Protein AF-A0A949B6N8-F1 (afdb_monomer)

Foldseek 3Di:
DPPPLVLVLVVVVVCVVVVHDDAAEAEDELCCCVFLNVVCCVVQNPVRSVVVVVVVLVVVCVVCCVRRNPRYHYDYPCVLCVVVVVLLCVQLVDDLCLLCVQFDPCLLVVLLVVCCVVVVDDPVCVVSSSSSSSRVLSNLLSVLRSVVVCCVVVVHHPDEAEAADQDCNSLRSSVSNCVSVVHDRHHYDYPHDDDD

Solvent-accessible surface area (backbone atoms only — not comparable to full-atom values): 11248 Å² total; per-residue (Å²): 132,82,61,69,63,61,54,52,50,49,50,57,48,49,41,52,75,72,68,53,88,81,85,47,72,47,74,43,86,71,44,46,45,74,66,58,42,47,65,50,35,78,75,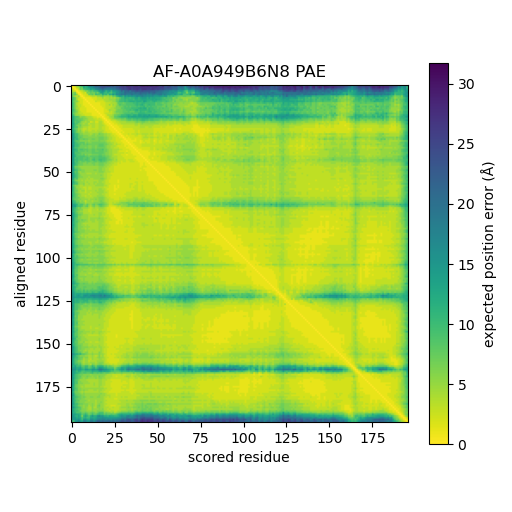62,33,61,71,54,51,53,51,53,48,52,55,48,52,53,53,50,43,54,51,44,35,76,76,68,40,93,64,64,47,71,41,52,39,53,68,71,41,52,92,44,43,69,64,29,51,65,44,46,72,47,64,63,66,72,44,56,73,56,38,66,91,58,45,64,62,49,49,40,51,50,49,32,68,77,71,65,58,57,90,86,43,58,66,60,48,48,54,41,39,52,41,50,43,28,46,38,11,15,48,36,45,47,53,54,49,34,31,75,71,59,76,47,58,89,62,66,48,75,36,76,57,88,57,73,47,67,65,42,29,21,47,13,31,16,55,74,70,74,46,78,84,78,50,70,46,77,53,80,72,83,86,126

Structure (mmCIF, N/CA/C/O backbone):
data_AF-A0A949B6N8-F1
#
_entry.id   AF-A0A949B6N8-F1
#
loop_
_atom_site.group_PDB
_atom_site.id
_atom_site.type_symbol
_atom_site.label_atom_id
_atom_site.label_alt_id
_atom_site.label_comp_id
_atom_site.label_asym_id
_atom_site.label_entity_id
_atom_site.label_seq_id
_atom_site.pdbx_PDB_ins_code
_atom_site.Cartn_x
_atom_site.Cartn_y
_atom_site.Cartn_z
_atom_site.occupancy
_atom_site.B_iso_or_equiv
_atom_site.auth_seq_id
_atom_site.auth_comp_id
_atom_site.auth_asym_id
_atom_site.auth_atom_id
_atom_site.pdbx_PDB_model_num
ATOM 1 N N . MET A 1 1 ? 20.256 -4.173 11.573 1.00 36.88 1 MET A N 1
ATOM 2 C CA . MET A 1 1 ? 19.538 -4.255 10.290 1.00 36.88 1 MET A CA 1
ATOM 3 C C . MET A 1 1 ? 20.282 -5.244 9.413 1.00 36.88 1 MET A C 1
ATOM 5 O O . MET A 1 1 ? 21.499 -5.143 9.343 1.00 36.88 1 MET A O 1
ATOM 9 N N . VAL A 1 2 ? 19.613 -6.286 8.916 1.00 39.47 2 VAL A N 1
ATOM 10 C CA . VAL A 1 2 ? 20.078 -6.974 7.699 1.00 39.47 2 VAL A CA 1
ATOM 11 C C . VAL A 1 2 ? 19.681 -6.026 6.574 1.00 39.47 2 VAL A C 1
ATOM 13 O O . VAL A 1 2 ? 18.596 -5.447 6.648 1.00 39.47 2 VAL A O 1
ATOM 16 N N . ASP A 1 3 ? 20.588 -5.759 5.644 1.00 51.69 3 ASP A N 1
ATOM 17 C CA . ASP A 1 3 ? 20.370 -4.749 4.616 1.00 51.69 3 ASP A CA 1
ATOM 18 C C . ASP A 1 3 ? 19.302 -5.249 3.637 1.00 51.69 3 ASP A C 1
ATOM 20 O O . ASP A 1 3 ? 19.590 -6.043 2.746 1.00 51.69 3 ASP A O 1
ATOM 24 N N . THR A 1 4 ? 18.062 -4.770 3.785 1.00 56.69 4 THR A N 1
ATOM 25 C CA . THR A 1 4 ? 16.987 -4.923 2.775 1.00 56.69 4 THR A CA 1
ATOM 26 C C . THR A 1 4 ? 17.466 -4.554 1.358 1.00 56.69 4 THR A C 1
ATOM 28 O O . THR A 1 4 ? 16.948 -5.044 0.348 1.00 56.69 4 THR A O 1
ATOM 31 N N . GLU A 1 5 ? 18.512 -3.724 1.290 1.00 62.09 5 GLU A N 1
ATOM 32 C CA . GLU A 1 5 ? 19.243 -3.349 0.090 1.00 62.09 5 GLU A CA 1
ATOM 33 C C . GLU A 1 5 ? 19.926 -4.547 -0.600 1.00 62.09 5 GLU A C 1
ATOM 35 O O . GLU A 1 5 ? 19.826 -4.677 -1.820 1.00 62.09 5 GLU A O 1
ATOM 40 N N . ASP A 1 6 ? 20.581 -5.450 0.135 1.00 65.81 6 ASP A N 1
ATOM 41 C CA . ASP A 1 6 ? 21.355 -6.567 -0.434 1.00 65.81 6 ASP A CA 1
ATOM 42 C C . ASP A 1 6 ? 20.463 -7.681 -0.998 1.00 65.81 6 ASP A C 1
ATOM 44 O O . ASP A 1 6 ? 20.778 -8.305 -2.018 1.00 65.81 6 ASP A O 1
ATOM 48 N N . GLU A 1 7 ? 19.303 -7.904 -0.393 1.00 69.25 7 GLU A N 1
ATOM 49 C CA . GLU A 1 7 ? 18.354 -8.941 -0.813 1.00 69.25 7 GLU A CA 1
ATOM 50 C C . GLU A 1 7 ? 17.548 -8.494 -2.037 1.00 69.25 7 GLU A C 1
ATOM 52 O O . GLU A 1 7 ? 17.403 -9.257 -2.996 1.00 69.25 7 GLU A O 1
ATOM 57 N N . THR A 1 8 ? 17.130 -7.224 -2.078 1.00 71.69 8 THR A N 1
ATOM 58 C CA . THR A 1 8 ? 16.525 -6.627 -3.280 1.00 71.69 8 THR A CA 1
ATOM 59 C C . THR A 1 8 ? 17.525 -6.635 -4.439 1.00 71.69 8 THR A C 1
ATOM 61 O O . THR A 1 8 ? 17.169 -7.019 -5.554 1.00 71.69 8 THR A O 1
ATOM 64 N N . LYS A 1 9 ? 18.808 -6.312 -4.190 1.00 74.25 9 LYS A N 1
ATOM 65 C CA . LYS A 1 9 ? 19.877 -6.427 -5.205 1.00 74.25 9 LYS A CA 1
ATOM 66 C C . LYS A 1 9 ? 19.998 -7.859 -5.708 1.00 74.25 9 LYS A C 1
ATOM 68 O O . LYS A 1 9 ? 20.123 -8.070 -6.912 1.00 74.25 9 LYS A O 1
ATOM 73 N N . THR A 1 10 ? 19.938 -8.831 -4.801 1.00 77.06 10 THR A N 1
ATOM 74 C CA . THR A 1 10 ? 20.031 -10.256 -5.131 1.00 77.06 10 THR A CA 1
ATOM 75 C C . THR A 1 10 ? 18.863 -10.702 -6.003 1.00 77.06 10 THR A C 1
ATOM 77 O O . THR A 1 10 ? 19.094 -11.314 -7.044 1.00 77.06 10 THR A O 1
ATOM 80 N N . PHE A 1 11 ? 17.625 -10.344 -5.651 1.00 78.81 11 PHE A N 1
ATOM 81 C CA . PHE A 1 11 ? 16.448 -10.658 -6.464 1.00 78.81 11 PHE A CA 1
ATOM 82 C C . PHE A 1 11 ? 16.531 -10.020 -7.856 1.00 78.81 11 PHE A C 1
ATOM 84 O O . PHE A 1 11 ? 16.377 -10.711 -8.863 1.00 78.81 11 PHE A O 1
ATOM 91 N N . LEU A 1 12 ? 16.835 -8.721 -7.925 1.00 79.25 12 LEU A N 1
ATOM 92 C CA . LEU A 1 12 ? 16.959 -7.992 -9.189 1.00 79.25 12 LEU A CA 1
ATOM 93 C C . LEU A 1 12 ? 18.055 -8.578 -10.082 1.00 79.25 12 LEU A C 1
ATOM 95 O O . LEU A 1 12 ? 17.875 -8.696 -11.295 1.00 79.25 12 LEU A O 1
ATOM 99 N N . LYS A 1 13 ? 19.188 -8.960 -9.487 1.00 80.38 13 LYS A N 1
ATOM 100 C CA . LYS A 1 13 ? 20.288 -9.624 -10.184 1.00 80.38 13 LYS A CA 1
ATOM 101 C C . LYS A 1 13 ? 19.859 -10.995 -10.706 1.00 80.38 13 LYS A C 1
ATOM 103 O O . LYS A 1 13 ? 20.020 -11.244 -11.895 1.00 80.38 13 LYS A O 1
ATOM 108 N N . MET A 1 14 ? 19.258 -11.831 -9.860 1.00 82.19 14 MET A N 1
ATOM 109 C CA . MET A 1 14 ? 18.780 -13.165 -10.234 1.00 82.19 14 MET A CA 1
ATOM 110 C C . MET A 1 14 ? 17.768 -13.098 -11.382 1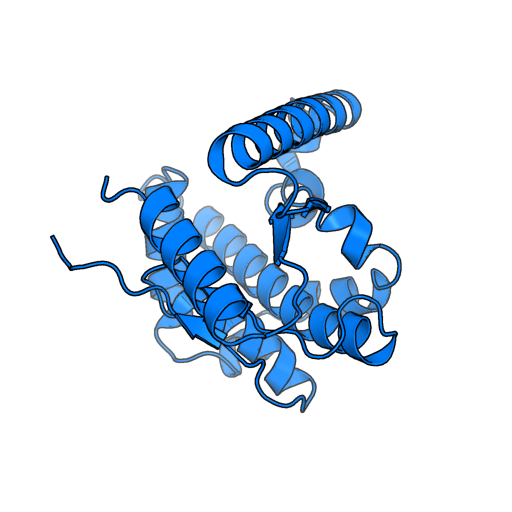.00 82.19 14 MET A C 1
ATOM 112 O O . MET A 1 14 ? 17.906 -13.815 -12.367 1.00 82.19 14 MET A O 1
ATOM 116 N N . ALA A 1 15 ? 16.780 -12.204 -11.301 1.00 81.06 15 ALA A N 1
ATOM 117 C CA . ALA A 1 15 ? 15.779 -12.045 -12.352 1.00 81.06 15 ALA A CA 1
ATOM 118 C C . ALA A 1 15 ? 16.417 -11.654 -13.700 1.00 81.06 15 ALA A C 1
ATOM 120 O O . ALA A 1 15 ? 16.061 -12.219 -14.737 1.00 81.06 15 ALA A O 1
ATOM 121 N N . ARG A 1 16 ? 17.415 -10.755 -13.684 1.00 80.88 16 ARG A N 1
ATOM 122 C CA . ARG A 1 16 ? 18.192 -10.390 -14.883 1.00 80.88 16 ARG A CA 1
ATOM 123 C C . ARG A 1 16 ? 19.019 -11.560 -15.418 1.00 80.88 16 ARG A C 1
ATOM 125 O O . ARG A 1 16 ? 19.033 -11.780 -16.624 1.00 80.88 16 ARG A O 1
ATOM 132 N N . GLU A 1 17 ? 19.683 -12.317 -14.547 1.00 84.25 17 GLU A N 1
ATOM 133 C CA . GLU A 1 17 ? 20.481 -13.497 -14.919 1.00 84.25 17 GLU A CA 1
ATOM 134 C C . GLU A 1 17 ? 19.620 -14.621 -15.513 1.00 84.25 17 GLU A C 1
ATOM 136 O O . GLU A 1 17 ? 20.061 -15.320 -16.423 1.00 84.25 17 GLU A O 1
ATOM 141 N N . CYS A 1 18 ? 18.366 -14.749 -15.073 1.00 85.00 18 CYS A N 1
ATOM 142 C CA . CYS A 1 18 ? 17.379 -15.653 -15.662 1.00 85.00 18 CYS A CA 1
ATOM 143 C C . CYS A 1 18 ? 16.800 -15.157 -17.003 1.00 85.00 18 CYS A C 1
ATOM 145 O O . CYS A 1 18 ? 15.947 -15.833 -17.576 1.00 85.00 18 CYS A O 1
ATOM 147 N N . GLY A 1 19 ? 17.222 -13.991 -17.505 1.00 83.00 19 GLY A N 1
ATOM 148 C CA . GLY A 1 19 ? 16.717 -13.411 -18.752 1.00 83.00 19 GLY A CA 1
ATOM 149 C C . GLY A 1 19 ? 15.277 -12.900 -18.663 1.00 83.00 19 GLY A C 1
ATOM 150 O O . GLY A 1 19 ? 14.631 -12.713 -19.694 1.00 83.00 19 GLY A O 1
ATOM 151 N N . ILE A 1 20 ? 14.756 -12.681 -17.452 1.00 82.75 20 ILE A N 1
ATOM 152 C CA . ILE A 1 20 ? 13.404 -12.160 -17.246 1.00 82.75 20 ILE A CA 1
ATOM 153 C C . ILE A 1 20 ? 13.428 -10.652 -17.505 1.00 82.75 20 ILE A C 1
ATOM 155 O O . ILE A 1 20 ? 14.188 -9.912 -16.880 1.00 82.75 20 ILE A O 1
ATOM 159 N N . SER A 1 21 ? 12.577 -10.187 -18.419 1.00 83.50 21 SER A N 1
ATOM 160 C CA . SER A 1 21 ? 12.319 -8.758 -18.603 1.00 83.50 21 SER A CA 1
ATOM 161 C C . SER A 1 21 ? 11.255 -8.310 -17.602 1.00 83.50 21 SER A C 1
ATOM 163 O O . SER A 1 21 ? 10.171 -8.888 -17.557 1.00 83.50 21 SER A O 1
ATOM 165 N N . PHE A 1 22 ? 11.566 -7.310 -16.780 1.00 87.31 22 PHE A N 1
ATOM 166 C CA . PHE A 1 22 ? 10.650 -6.785 -15.770 1.00 87.31 22 PHE A CA 1
ATOM 167 C C . PHE A 1 22 ? 10.870 -5.284 -15.550 1.00 87.31 22 PHE A C 1
ATOM 169 O O . PHE A 1 22 ? 11.962 -4.764 -15.788 1.00 87.31 22 PHE A O 1
ATOM 176 N N . ARG A 1 23 ? 9.834 -4.604 -15.044 1.00 90.06 23 ARG A N 1
ATOM 177 C CA . ARG A 1 23 ? 9.921 -3.252 -14.475 1.00 90.06 23 ARG A CA 1
ATOM 178 C C . ARG A 1 23 ? 9.714 -3.359 -12.971 1.00 90.06 23 ARG A C 1
ATOM 180 O O . ARG A 1 23 ? 8.712 -3.920 -12.540 1.00 90.06 23 ARG A O 1
ATOM 187 N N . TYR A 1 24 ? 10.651 -2.842 -12.181 1.00 90.50 24 TYR A N 1
ATOM 188 C CA . TYR A 1 24 ? 10.485 -2.783 -10.733 1.00 90.50 24 TYR A CA 1
ATOM 189 C C . TYR A 1 24 ? 9.915 -1.422 -10.343 1.00 90.50 24 TYR A C 1
ATOM 191 O O . TYR A 1 24 ? 10.532 -0.392 -10.616 1.00 90.50 24 TYR A O 1
ATOM 199 N N . LEU A 1 25 ? 8.761 -1.435 -9.681 1.00 92.88 25 LEU A N 1
ATOM 200 C CA . LEU A 1 25 ? 8.094 -0.240 -9.179 1.00 92.88 25 LEU A CA 1
ATOM 201 C C . LEU A 1 25 ? 8.142 -0.224 -7.656 1.00 92.88 25 LEU A C 1
ATOM 203 O O . LEU A 1 25 ? 7.625 -1.140 -7.015 1.00 92.88 25 LEU A O 1
ATOM 207 N N . LYS A 1 26 ? 8.715 0.828 -7.068 1.00 92.94 26 LYS A N 1
ATOM 208 C CA . LYS A 1 26 ? 8.478 1.142 -5.659 1.00 92.94 26 LYS A CA 1
ATOM 209 C C . LYS A 1 26 ? 7.294 2.096 -5.580 1.00 92.94 26 LYS A C 1
ATOM 211 O O . LYS A 1 26 ? 7.416 3.274 -5.896 1.00 92.94 26 LYS A O 1
ATOM 216 N N . ILE A 1 27 ? 6.165 1.578 -5.123 1.00 93.06 27 ILE A N 1
ATOM 217 C CA . ILE A 1 27 ? 4.978 2.383 -4.846 1.00 93.06 27 ILE A CA 1
ATOM 218 C C . ILE A 1 27 ? 5.126 2.975 -3.442 1.00 93.06 27 ILE A C 1
ATOM 220 O O . ILE A 1 27 ? 5.373 2.238 -2.485 1.00 93.06 27 ILE A O 1
ATOM 224 N N . LEU A 1 28 ? 5.010 4.296 -3.318 1.00 92.44 28 LEU A N 1
ATOM 225 C CA . LEU A 1 28 ? 5.014 4.995 -2.035 1.00 92.44 28 LEU A CA 1
ATOM 226 C C . LEU A 1 28 ? 3.593 5.431 -1.669 1.00 92.44 28 LEU A C 1
ATOM 228 O O . LEU A 1 28 ? 2.911 6.069 -2.469 1.00 92.44 28 LEU A O 1
ATOM 232 N N . ALA A 1 29 ? 3.172 5.101 -0.448 1.00 89.06 29 ALA A N 1
ATOM 233 C CA . ALA A 1 29 ? 1.883 5.504 0.105 1.00 89.06 29 ALA A CA 1
ATOM 234 C C . ALA A 1 29 ? 1.925 6.976 0.554 1.00 89.06 29 ALA A C 1
ATOM 236 O O . ALA A 1 29 ? 2.440 7.306 1.625 1.00 89.06 29 ALA A O 1
ATOM 237 N N . ASP A 1 30 ? 1.397 7.865 -0.281 1.00 91.56 30 ASP A N 1
ATOM 238 C CA . ASP A 1 30 ? 1.369 9.319 -0.086 1.00 91.56 30 ASP A CA 1
ATOM 239 C C . ASP A 1 30 ? -0.041 9.877 0.176 1.00 91.56 30 ASP A C 1
ATOM 241 O O . ASP A 1 30 ? -0.247 11.073 0.37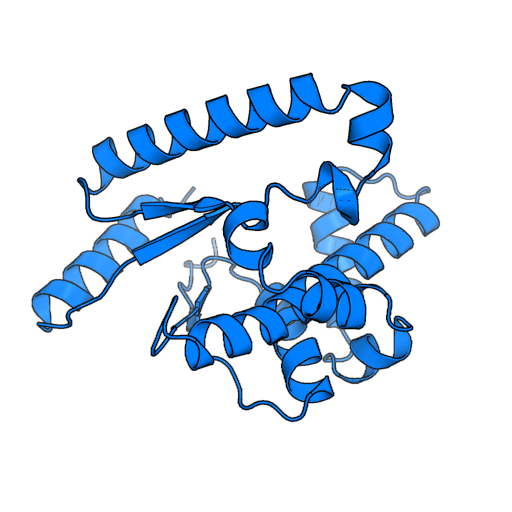3 1.00 91.56 30 ASP A O 1
ATOM 245 N N . ASP A 1 31 ? -1.038 9.006 0.241 1.00 90.31 31 ASP A N 1
ATOM 246 C CA . ASP A 1 31 ? -2.435 9.341 0.496 1.00 90.31 31 ASP A CA 1
ATOM 247 C C . ASP A 1 31 ? -2.849 9.186 1.969 1.00 90.31 31 ASP A C 1
ATOM 249 O O . ASP A 1 31 ? -3.968 9.554 2.343 1.00 90.31 31 ASP A O 1
ATOM 253 N N . ASN A 1 32 ? -1.945 8.711 2.831 1.00 89.38 32 ASN A N 1
ATOM 254 C CA . ASN A 1 32 ? -2.177 8.551 4.268 1.00 89.38 32 ASN A CA 1
ATOM 255 C C . ASN A 1 32 ? -2.757 9.813 4.937 1.00 89.38 32 ASN A C 1
ATOM 257 O O . ASN A 1 32 ? -3.723 9.675 5.698 1.00 89.38 32 ASN A O 1
ATOM 261 N N . PRO A 1 33 ? -2.267 11.041 4.652 1.00 90.75 33 PRO A N 1
ATOM 262 C CA . PRO A 1 33 ? -2.847 12.262 5.209 1.00 90.75 33 PRO A CA 1
ATOM 263 C C . PRO A 1 33 ? -4.281 12.529 4.765 1.00 90.75 33 PRO A C 1
ATOM 265 O O . PRO A 1 33 ? -4.965 13.285 5.432 1.00 90.75 33 PRO A O 1
ATOM 268 N N . HIS A 1 34 ? -4.752 11.936 3.670 1.00 88.88 34 HIS A N 1
ATOM 269 C CA . HIS A 1 34 ? -6.119 12.113 3.180 1.00 88.88 34 HIS A CA 1
ATOM 270 C C . HIS A 1 34 ? -7.069 11.017 3.680 1.00 88.88 34 HIS A C 1
ATOM 272 O O . HIS A 1 34 ? -8.274 11.250 3.762 1.00 88.88 34 HIS A O 1
ATOM 278 N N . ARG A 1 35 ? -6.548 9.830 4.019 1.00 89.94 35 ARG A N 1
ATOM 279 C CA . ARG A 1 35 ? -7.369 8.635 4.291 1.00 89.94 35 ARG A CA 1
ATOM 280 C C . ARG A 1 35 ? -7.193 8.075 5.694 1.00 89.94 35 ARG A C 1
ATOM 282 O O . ARG A 1 35 ? -8.172 7.908 6.430 1.00 89.94 35 ARG A O 1
ATOM 289 N N . LEU A 1 36 ? -5.948 7.807 6.073 1.00 91.38 36 LEU A N 1
ATOM 290 C CA . LEU A 1 36 ? -5.625 7.148 7.335 1.00 91.38 36 LEU A CA 1
ATOM 291 C C . LEU A 1 36 ? -5.627 8.131 8.504 1.00 91.38 36 LEU A C 1
ATOM 293 O O . LEU A 1 36 ? -6.191 7.832 9.553 1.00 91.38 36 LEU A O 1
ATOM 297 N N . TYR A 1 37 ? -5.048 9.321 8.316 1.00 90.38 37 TYR A N 1
ATOM 298 C CA . TYR A 1 37 ? -4.996 10.350 9.357 1.00 90.38 37 TYR A CA 1
ATOM 299 C C . TYR A 1 37 ? -5.248 11.769 8.804 1.00 90.38 37 TYR A C 1
ATOM 301 O O . TYR A 1 37 ? -4.319 12.577 8.729 1.00 90.38 37 TYR A O 1
ATOM 309 N N . PRO A 1 38 ? -6.515 12.109 8.468 1.00 89.56 38 PRO A N 1
ATOM 310 C CA . PRO A 1 38 ? -6.925 13.420 7.936 1.00 89.56 38 PRO A CA 1
ATOM 311 C C . PRO A 1 38 ? -6.476 14.630 8.754 1.00 89.56 38 PRO A C 1
ATOM 313 O O . PRO A 1 38 ? -6.199 15.696 8.207 1.00 89.56 38 PRO A O 1
ATOM 316 N N . ARG A 1 39 ? -6.327 14.455 10.071 1.00 90.38 39 ARG A N 1
ATOM 317 C CA . ARG A 1 39 ? -5.856 15.501 10.985 1.00 90.38 39 ARG A CA 1
ATOM 318 C C . ARG A 1 39 ? -4.467 16.038 10.616 1.00 90.38 39 ARG A C 1
ATOM 320 O O . ARG A 1 39 ? -4.147 17.177 10.941 1.00 90.38 39 ARG A O 1
ATOM 327 N N . THR A 1 40 ? -3.650 15.257 9.906 1.00 91.62 40 THR A N 1
ATOM 328 C CA . THR A 1 40 ? -2.379 15.733 9.343 1.00 91.62 40 THR A CA 1
ATOM 329 C C . THR A 1 40 ? -2.575 16.966 8.462 1.00 91.62 40 THR A C 1
ATOM 331 O O . THR A 1 40 ? -1.807 17.920 8.581 1.00 91.62 40 THR A O 1
ATOM 334 N N . LEU A 1 41 ? -3.617 16.982 7.624 1.00 92.50 41 LEU A N 1
ATOM 335 C CA . LEU A 1 41 ? -3.915 18.105 6.731 1.00 92.50 41 LEU A CA 1
ATOM 336 C C . LEU A 1 41 ? -4.360 19.344 7.508 1.00 92.50 41 LEU A C 1
ATOM 338 O O . LEU A 1 41 ? -3.978 20.451 7.147 1.00 92.50 41 LEU A O 1
ATOM 342 N N . GLU A 1 42 ? -5.109 19.167 8.596 1.00 92.44 42 GLU A N 1
ATOM 343 C CA . GLU A 1 42 ? -5.526 20.275 9.467 1.00 92.44 42 GLU A CA 1
ATOM 344 C C . GLU A 1 42 ? -4.330 20.939 10.164 1.00 92.44 42 GLU A C 1
ATOM 346 O O . GLU A 1 42 ? -4.306 22.156 10.333 1.00 92.44 42 GLU A O 1
ATOM 351 N N . ILE A 1 43 ? -3.338 20.142 10.575 1.00 94.25 43 ILE A N 1
ATOM 352 C CA . ILE A 1 43 ? -2.174 20.619 11.332 1.00 94.25 43 ILE A CA 1
ATOM 353 C C . ILE A 1 43 ? -1.124 21.248 10.411 1.00 94.25 43 ILE A C 1
ATOM 355 O O . ILE A 1 43 ? -0.584 22.304 10.729 1.00 94.25 43 ILE A O 1
ATOM 359 N N . GLN A 1 44 ? -0.786 20.574 9.310 1.00 94.25 44 GLN A N 1
ATOM 360 C CA . GLN A 1 44 ? 0.333 20.960 8.442 1.00 94.25 44 GLN A CA 1
ATOM 361 C C . GLN A 1 44 ? -0.116 21.788 7.232 1.00 94.25 44 GLN A C 1
ATOM 363 O O . GLN A 1 44 ? 0.661 22.586 6.712 1.00 94.25 44 GLN A O 1
ATOM 368 N N . GLY A 1 45 ? -1.364 21.623 6.791 1.00 95.06 45 GLY A N 1
ATOM 369 C CA . GLY A 1 45 ? -1.862 22.168 5.534 1.00 95.06 45 GLY A CA 1
ATOM 370 C C . GLY A 1 45 ? -1.466 21.317 4.325 1.00 95.06 45 GLY A C 1
ATOM 371 O O . GLY A 1 45 ? -0.389 20.723 4.274 1.00 95.06 45 GLY A O 1
ATOM 372 N N . GLU A 1 46 ? -2.340 21.288 3.320 1.00 93.94 46 GLU A N 1
ATOM 373 C CA . GLU A 1 46 ? -2.176 20.478 2.105 1.00 93.94 46 GLU A CA 1
ATOM 374 C C . GLU A 1 46 ? -0.870 20.785 1.365 1.00 93.94 46 GLU A C 1
ATOM 376 O O . GLU A 1 46 ? -0.072 19.885 1.125 1.00 93.94 46 GLU A O 1
ATOM 381 N N . LYS A 1 47 ? -0.583 22.069 1.119 1.00 95.25 47 LYS A N 1
ATOM 382 C CA . LYS A 1 47 ? 0.636 22.493 0.416 1.00 95.25 47 LYS A CA 1
ATOM 383 C C . LYS A 1 47 ? 1.915 21.974 1.084 1.00 95.25 47 LYS A C 1
ATOM 385 O O . LYS A 1 47 ? 2.829 21.527 0.400 1.00 95.25 47 LYS A O 1
ATOM 390 N N . ARG A 1 48 ? 1.984 22.018 2.420 1.00 95.56 48 ARG A N 1
ATOM 391 C CA . ARG A 1 48 ? 3.169 21.556 3.155 1.00 95.56 48 ARG A CA 1
ATOM 392 C C . ARG A 1 48 ? 3.348 20.046 3.030 1.00 95.56 48 ARG A C 1
ATOM 394 O O . ARG A 1 48 ? 4.474 19.573 2.932 1.00 95.56 48 ARG A O 1
ATOM 401 N N . ILE A 1 49 ? 2.248 19.300 3.044 1.00 94.00 49 ILE A N 1
ATOM 402 C CA . ILE A 1 49 ? 2.264 17.849 2.858 1.00 94.00 49 ILE A CA 1
ATOM 403 C C . ILE A 1 49 ? 2.734 17.482 1.451 1.00 94.00 49 ILE A C 1
ATOM 405 O O . ILE A 1 49 ? 3.580 16.602 1.316 1.00 94.00 49 ILE A O 1
ATOM 409 N N . GLU A 1 50 ? 2.268 18.190 0.424 1.00 93.00 50 GLU A N 1
ATOM 410 C CA . GLU A 1 50 ? 2.730 17.979 -0.952 1.00 93.00 50 GLU A CA 1
ATOM 411 C C . GLU A 1 50 ? 4.229 18.270 -1.115 1.00 93.00 50 GLU A C 1
ATOM 413 O O . GLU A 1 50 ? 4.935 17.486 -1.746 1.00 93.00 50 GLU A O 1
ATOM 418 N N . GLU A 1 51 ? 4.735 19.342 -0.496 1.00 95.00 51 GLU A N 1
ATOM 419 C CA . GLU A 1 51 ? 6.172 19.653 -0.467 1.00 95.00 51 GLU A CA 1
ATOM 420 C C . GLU A 1 51 ? 6.986 18.537 0.208 1.00 95.00 51 GLU A C 1
ATOM 422 O O . GLU A 1 51 ? 7.975 18.076 -0.357 1.00 95.00 51 GLU A O 1
ATOM 427 N N . ILE A 1 52 ? 6.553 18.062 1.385 1.00 94.25 52 ILE A N 1
ATOM 428 C CA . ILE A 1 52 ? 7.235 16.986 2.126 1.00 94.25 52 ILE A CA 1
ATOM 429 C C . ILE A 1 52 ? 7.278 15.698 1.305 1.00 94.25 52 ILE A C 1
ATOM 431 O O . ILE A 1 52 ? 8.317 15.037 1.257 1.00 94.25 52 ILE A O 1
ATOM 435 N N . PHE A 1 53 ? 6.167 15.329 0.662 1.00 94.62 53 PHE A N 1
ATOM 436 C CA . PHE A 1 53 ? 6.164 14.152 -0.194 1.00 94.62 53 PHE A CA 1
ATOM 437 C C . PHE A 1 53 ? 7.107 14.345 -1.370 1.00 94.62 53 PHE A C 1
ATOM 439 O O . PHE A 1 53 ? 7.970 13.497 -1.559 1.00 94.62 53 PHE A O 1
ATOM 446 N N . LEU A 1 54 ? 7.029 15.453 -2.109 1.00 94.12 54 LEU A N 1
ATOM 447 C CA . LEU A 1 54 ? 7.922 15.693 -3.244 1.00 94.12 54 LEU A CA 1
ATOM 448 C C . LEU A 1 54 ? 9.406 15.597 -2.848 1.00 94.12 54 LEU A C 1
ATOM 450 O O . LEU A 1 54 ? 10.177 14.922 -3.531 1.00 94.12 54 LEU A O 1
ATOM 454 N N . GLU A 1 55 ? 9.794 16.214 -1.728 1.00 95.69 55 GLU A N 1
ATOM 455 C CA . GLU A 1 55 ? 11.148 16.105 -1.169 1.00 95.69 55 GLU A CA 1
ATOM 456 C C . GLU A 1 55 ? 11.528 14.642 -0.884 1.00 95.69 55 GLU A C 1
ATOM 458 O O . GLU A 1 55 ? 12.618 14.199 -1.254 1.00 95.69 55 GLU A O 1
ATOM 463 N N . PHE A 1 56 ? 10.621 13.869 -0.279 1.00 95.25 56 PHE A N 1
ATOM 464 C CA . PHE A 1 56 ? 10.832 12.452 0.009 1.00 95.25 56 PHE A CA 1
ATOM 465 C C . PHE A 1 56 ? 10.929 11.591 -1.259 1.00 95.25 56 PHE A C 1
ATOM 467 O O . PHE A 1 56 ? 11.820 10.749 -1.339 1.00 95.25 56 PHE A O 1
ATOM 474 N N . PHE A 1 57 ? 10.068 11.808 -2.257 1.00 95.06 57 PHE A N 1
ATOM 475 C CA . PHE A 1 57 ? 10.085 11.090 -3.537 1.00 95.06 57 PHE A CA 1
ATOM 476 C C . PHE A 1 57 ? 11.416 11.285 -4.263 1.00 95.06 57 PHE A C 1
ATOM 478 O O . PHE A 1 57 ? 12.030 10.303 -4.680 1.00 95.06 57 PHE A O 1
ATOM 485 N N . ILE A 1 58 ? 11.886 12.534 -4.365 1.00 95.31 58 ILE A N 1
ATOM 486 C CA . ILE A 1 58 ? 13.170 12.863 -4.998 1.00 95.31 58 ILE A CA 1
ATOM 487 C C . ILE A 1 58 ? 14.311 12.190 -4.237 1.00 95.31 58 ILE A C 1
ATOM 489 O O . ILE A 1 58 ? 15.102 11.459 -4.830 1.00 95.31 58 ILE A O 1
ATOM 493 N N . TRP A 1 59 ? 14.358 12.373 -2.915 1.00 96.38 59 TRP A N 1
ATOM 494 C CA . TRP A 1 59 ? 15.390 11.764 -2.083 1.00 96.38 59 TRP A CA 1
ATOM 495 C C . TRP A 1 59 ? 15.414 10.234 -2.211 1.00 96.38 59 TRP A C 1
ATOM 497 O O . TRP A 1 59 ? 16.487 9.637 -2.320 1.00 96.38 59 TRP A O 1
ATOM 507 N N . TYR A 1 60 ? 14.244 9.588 -2.218 1.00 94.56 60 TYR A N 1
ATOM 508 C CA . TYR A 1 60 ? 14.144 8.135 -2.300 1.00 94.56 60 TYR A CA 1
ATOM 509 C C . TYR A 1 60 ? 14.551 7.616 -3.682 1.00 94.56 60 TYR A C 1
ATOM 511 O O . TYR A 1 60 ? 15.295 6.639 -3.762 1.00 94.56 60 TYR A O 1
ATOM 519 N N . GLN A 1 61 ? 14.136 8.285 -4.765 1.00 95.25 61 GLN A N 1
ATOM 520 C CA . GLN A 1 61 ? 14.574 7.946 -6.121 1.00 95.25 61 GLN A CA 1
ATOM 521 C C . GLN A 1 61 ? 16.095 8.082 -6.258 1.00 95.25 61 GLN A C 1
ATOM 523 O O . GLN A 1 61 ? 16.738 7.138 -6.711 1.00 95.25 61 GLN A O 1
ATOM 528 N N . ASP A 1 62 ? 16.689 9.188 -5.798 1.00 95.12 62 ASP A N 1
ATOM 529 C CA . ASP A 1 62 ? 18.144 9.399 -5.835 1.00 95.12 62 ASP A CA 1
ATOM 530 C C . ASP A 1 62 ? 18.894 8.320 -5.041 1.00 95.12 62 ASP A C 1
ATOM 532 O O . ASP A 1 62 ? 19.933 7.801 -5.469 1.00 95.12 62 ASP A O 1
ATOM 536 N N . LYS A 1 63 ? 18.352 7.938 -3.878 1.00 92.69 63 LYS A N 1
ATOM 537 C CA . LYS A 1 63 ? 18.908 6.872 -3.043 1.00 92.69 63 LYS A CA 1
ATOM 538 C C . LYS A 1 63 ? 18.867 5.523 -3.761 1.00 92.69 63 LYS A C 1
ATOM 540 O O . LYS A 1 63 ? 19.871 4.809 -3.741 1.00 92.69 63 LYS A O 1
ATOM 545 N N . LEU A 1 64 ? 17.755 5.173 -4.409 1.00 90.44 64 LEU A N 1
ATOM 546 C CA . LEU A 1 64 ? 17.647 3.934 -5.183 1.00 90.44 64 LEU A CA 1
ATOM 547 C C . LEU A 1 64 ? 18.554 3.950 -6.417 1.00 90.44 64 LEU A C 1
ATOM 549 O O . LEU A 1 64 ? 19.270 2.976 -6.645 1.00 90.44 64 LEU A O 1
ATOM 553 N N . ASP A 1 65 ? 18.604 5.054 -7.159 1.00 92.12 65 ASP A N 1
ATOM 554 C CA . ASP A 1 65 ? 19.489 5.215 -8.315 1.00 92.12 65 ASP A CA 1
ATOM 555 C C . ASP A 1 65 ? 20.960 5.026 -7.919 1.00 92.12 65 ASP A C 1
ATOM 557 O O . ASP A 1 65 ? 21.710 4.329 -8.607 1.00 92.12 65 ASP A O 1
ATOM 561 N N . SER A 1 66 ? 21.373 5.576 -6.773 1.00 91.06 66 SER A N 1
ATOM 562 C CA . SER A 1 66 ? 22.729 5.393 -6.246 1.00 91.06 66 SER A CA 1
ATOM 563 C C . SER A 1 66 ? 23.035 3.947 -5.849 1.00 91.06 66 SER A C 1
ATOM 565 O O . SER A 1 66 ? 24.200 3.549 -5.887 1.00 91.06 66 SER A O 1
ATOM 567 N N . LEU A 1 67 ? 22.041 3.175 -5.410 1.00 85.50 67 LEU A N 1
ATOM 568 C CA . LEU A 1 67 ? 22.240 1.818 -4.890 1.00 85.50 67 LEU A CA 1
ATOM 569 C C . LEU A 1 67 ? 22.099 0.735 -5.963 1.00 85.50 67 LEU A C 1
ATOM 571 O O . LEU A 1 67 ? 22.797 -0.279 -5.908 1.00 85.50 67 LEU A O 1
ATOM 575 N N . PHE A 1 68 ? 21.191 0.933 -6.915 1.00 82.31 68 PHE A N 1
ATOM 576 C CA . PHE A 1 68 ? 20.753 -0.079 -7.879 1.00 82.31 68 PHE A CA 1
ATOM 577 C C . PHE A 1 68 ? 20.962 0.350 -9.341 1.00 82.31 68 PHE A C 1
ATOM 579 O O . PHE A 1 68 ? 20.730 -0.447 -10.259 1.00 82.31 68 PHE A O 1
ATOM 586 N N . GLY A 1 69 ? 21.398 1.592 -9.576 1.00 85.44 69 GLY A N 1
ATOM 587 C CA . GLY A 1 69 ? 21.302 2.245 -10.879 1.00 85.44 69 GLY A CA 1
ATOM 588 C C . GLY A 1 69 ? 19.850 2.593 -11.228 1.00 85.44 69 GLY A C 1
ATOM 589 O O . GLY A 1 69 ? 18.934 2.358 -10.446 1.00 85.44 69 GLY A O 1
ATOM 590 N N . LYS A 1 70 ? 19.626 3.087 -12.450 1.00 83.69 70 LYS A N 1
ATOM 591 C CA . LYS A 1 70 ? 18.307 3.517 -12.968 1.00 83.69 70 LYS A CA 1
ATOM 592 C C . LYS A 1 70 ? 17.348 2.359 -13.302 1.00 83.69 70 LYS A C 1
ATOM 594 O O . LYS A 1 70 ? 16.763 2.318 -14.380 1.00 83.69 70 LYS A O 1
ATOM 599 N N . GLY A 1 71 ? 17.265 1.353 -12.434 1.00 83.94 71 GLY A N 1
ATOM 600 C CA . GLY A 1 71 ? 16.492 0.124 -12.648 1.00 83.94 71 GLY A CA 1
ATOM 601 C C . GLY A 1 71 ? 15.201 0.022 -11.838 1.00 83.94 71 GLY A C 1
ATOM 602 O O . GLY A 1 71 ? 14.452 -0.931 -12.049 1.00 83.94 71 GLY A O 1
ATOM 603 N N . ILE A 1 72 ? 14.967 0.953 -10.911 1.00 90.06 72 ILE A N 1
ATOM 604 C CA . ILE A 1 72 ? 13.779 1.005 -10.058 1.00 90.06 72 ILE A CA 1
ATOM 605 C C . ILE A 1 72 ? 13.121 2.368 -10.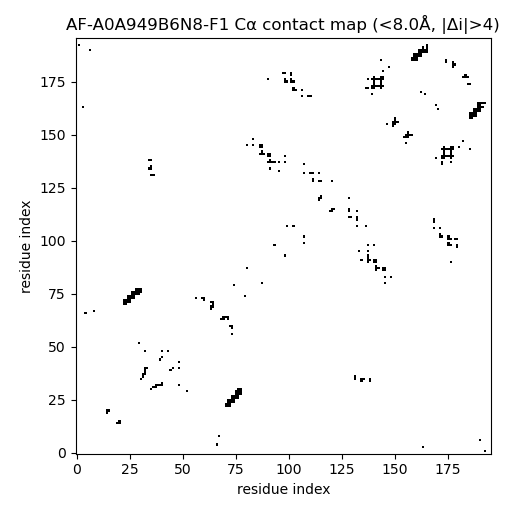239 1.00 90.06 72 ILE A C 1
ATOM 607 O O . ILE A 1 72 ? 13.780 3.397 -10.118 1.00 90.06 72 ILE A O 1
ATOM 611 N N . GLU A 1 73 ? 11.822 2.363 -10.502 1.00 93.25 73 GLU A N 1
ATOM 612 C CA . GLU A 1 73 ? 11.012 3.570 -10.627 1.00 93.25 73 GLU A CA 1
ATOM 613 C C . GLU A 1 73 ? 10.183 3.757 -9.353 1.00 93.25 73 GLU A C 1
ATOM 615 O O . GLU A 1 73 ? 9.489 2.834 -8.913 1.00 93.25 73 GLU A O 1
ATOM 620 N N . VAL A 1 74 ? 10.279 4.934 -8.740 1.00 94.75 74 VAL A N 1
ATOM 621 C CA . VAL A 1 74 ? 9.470 5.320 -7.584 1.00 94.75 74 VAL A CA 1
ATOM 622 C C . VAL A 1 74 ? 8.207 6.018 -8.078 1.00 94.75 74 VAL A C 1
ATOM 624 O O . VAL A 1 74 ? 8.289 6.995 -8.816 1.00 94.75 74 VAL A O 1
ATOM 627 N N . VAL A 1 75 ? 7.039 5.534 -7.657 1.00 95.06 75 VAL A N 1
ATOM 628 C CA . VAL A 1 75 ? 5.736 6.063 -8.086 1.00 95.06 75 VAL A CA 1
ATOM 629 C C . VAL A 1 75 ? 4.831 6.355 -6.896 1.00 95.06 75 VAL A C 1
ATOM 631 O O . VAL A 1 75 ? 4.863 5.652 -5.882 1.00 95.06 75 VAL A O 1
ATOM 634 N N . SER A 1 76 ? 4.022 7.406 -7.016 1.00 94.38 76 SER A N 1
ATOM 635 C CA . SER A 1 76 ? 3.025 7.778 -6.012 1.00 94.38 76 SER A CA 1
ATOM 636 C C . SER A 1 76 ? 1.811 6.862 -6.095 1.00 94.38 76 SER A C 1
ATOM 638 O O . SER A 1 76 ? 1.283 6.606 -7.181 1.00 94.38 76 SER A O 1
ATOM 640 N N . TRP A 1 77 ? 1.336 6.381 -4.944 1.00 95.00 77 TRP A N 1
ATOM 641 C CA . TRP A 1 77 ? 0.076 5.652 -4.896 1.00 95.00 77 TRP A CA 1
ATOM 642 C C . TRP A 1 77 ? -1.106 6.553 -5.263 1.00 95.00 77 TRP A C 1
ATOM 644 O O . TRP A 1 77 ? -1.990 6.131 -6.013 1.00 95.00 77 TRP A O 1
ATOM 654 N N . ARG A 1 78 ? -1.124 7.809 -4.797 1.00 92.81 78 ARG A N 1
ATOM 655 C CA . ARG A 1 78 ? -2.150 8.800 -5.153 1.00 92.81 78 ARG A CA 1
ATOM 656 C C . ARG A 1 78 ? -2.226 9.003 -6.663 1.00 92.81 78 ARG A C 1
ATOM 658 O O . ARG A 1 78 ? -3.326 9.027 -7.205 1.00 92.81 78 ARG A O 1
ATOM 665 N N . GLU A 1 79 ? -1.085 9.123 -7.336 1.00 92.88 79 GLU A N 1
ATOM 666 C CA . GLU A 1 79 ? -1.010 9.261 -8.794 1.00 92.88 79 GLU A CA 1
ATOM 667 C C . GLU A 1 79 ? -1.513 8.000 -9.504 1.00 92.88 79 GLU A C 1
ATOM 669 O O . GLU A 1 79 ? -2.394 8.079 -10.361 1.00 92.88 79 GLU A O 1
ATOM 674 N N . LEU A 1 80 ? -1.013 6.831 -9.098 1.00 95.00 80 LEU A N 1
ATOM 675 C CA . LEU A 1 80 ? -1.347 5.550 -9.716 1.00 95.00 80 LEU A CA 1
ATOM 676 C C . LEU A 1 80 ? -2.837 5.197 -9.571 1.00 95.00 80 LEU A C 1
ATOM 678 O O . LEU A 1 80 ? -3.453 4.658 -10.490 1.00 95.00 80 LEU A O 1
ATOM 682 N N . SER A 1 81 ? -3.422 5.508 -8.414 1.00 95.56 81 SER A N 1
ATOM 683 C CA . SER A 1 81 ? -4.816 5.199 -8.086 1.00 95.56 81 SER A CA 1
ATOM 684 C C . SER A 1 81 ? -5.814 6.272 -8.527 1.00 95.56 81 SER A C 1
ATOM 686 O O . SER A 1 81 ? -7.014 5.993 -8.544 1.00 95.56 81 SER A O 1
ATOM 688 N N . ALA A 1 82 ? -5.368 7.475 -8.916 1.00 95.25 82 ALA A N 1
ATOM 689 C CA . ALA A 1 82 ? -6.253 8.589 -9.269 1.00 95.25 82 ALA A CA 1
ATOM 690 C C . ALA A 1 82 ? -7.298 8.245 -10.352 1.00 95.25 82 ALA A C 1
ATOM 692 O O . ALA A 1 82 ? -8.471 8.574 -10.140 1.00 95.25 82 ALA A O 1
ATOM 693 N N . PRO A 1 83 ? -6.958 7.540 -11.454 1.00 97.56 83 PRO A N 1
ATOM 694 C CA . PRO A 1 83 ? -7.949 7.129 -12.454 1.00 97.56 83 PRO A CA 1
ATOM 695 C C . PRO A 1 83 ? -9.007 6.158 -11.908 1.00 97.56 83 PRO A C 1
ATOM 697 O O . PRO A 1 83 ? -10.108 6.069 -12.445 1.00 97.56 83 PRO A O 1
ATOM 700 N N . TYR A 1 84 ? -8.696 5.458 -10.815 1.00 97.69 84 TYR A N 1
ATOM 701 C CA . TYR A 1 84 ? -9.529 4.428 -10.193 1.00 97.69 84 TYR A CA 1
ATOM 702 C C . TYR A 1 84 ? -10.118 4.884 -8.857 1.00 97.69 84 TYR A C 1
ATOM 704 O O . TYR A 1 84 ? -10.526 4.055 -8.041 1.00 97.69 84 TYR A O 1
ATOM 712 N N . ARG A 1 85 ? -10.182 6.198 -8.613 1.00 96.38 85 ARG A N 1
ATOM 713 C CA . ARG A 1 85 ? -10.635 6.760 -7.335 1.00 96.38 85 ARG A CA 1
ATOM 714 C C . ARG A 1 85 ? -11.997 6.222 -6.908 1.00 96.38 85 ARG A C 1
ATOM 716 O O . ARG A 1 85 ? -12.154 5.837 -5.760 1.00 96.38 85 ARG A O 1
ATOM 723 N N . GLU A 1 86 ? -12.974 6.163 -7.809 1.00 97.75 86 GLU A N 1
ATOM 724 C CA . GLU A 1 86 ? -14.314 5.659 -7.472 1.00 97.75 86 GLU A CA 1
ATOM 725 C C . GLU A 1 86 ? -14.291 4.185 -7.050 1.00 97.75 86 GLU A C 1
ATOM 727 O O . GLU A 1 86 ? -14.974 3.794 -6.103 1.00 97.75 86 GLU A O 1
ATOM 732 N N . LEU A 1 87 ? -13.467 3.373 -7.716 1.00 97.44 87 LEU A N 1
ATOM 733 C CA . LEU A 1 87 ? -13.276 1.968 -7.371 1.00 97.44 87 LEU A CA 1
ATOM 734 C C . LEU A 1 87 ? -12.636 1.828 -5.989 1.00 97.44 87 LEU A C 1
ATOM 736 O O . LEU A 1 87 ? -13.115 1.042 -5.171 1.00 97.44 87 LEU A O 1
ATOM 740 N N . TYR A 1 88 ? -11.591 2.614 -5.733 1.00 97.62 88 TYR A N 1
ATOM 741 C CA . TYR A 1 88 ? -10.898 2.652 -4.454 1.00 97.62 88 TYR A CA 1
ATOM 742 C C . TYR A 1 88 ? -11.848 3.057 -3.321 1.00 97.62 88 TYR A C 1
ATOM 744 O O . TYR A 1 88 ? -12.041 2.308 -2.365 1.00 97.62 88 TYR A O 1
ATOM 752 N N . GLU A 1 89 ? -12.503 4.213 -3.455 1.00 96.62 89 GLU A N 1
ATOM 753 C CA . GLU A 1 89 ? -13.424 4.758 -2.454 1.00 96.62 89 GLU A CA 1
ATOM 754 C C . GLU A 1 89 ? -14.633 3.839 -2.233 1.00 96.62 89 GLU A C 1
ATOM 756 O O . GLU A 1 89 ? -15.125 3.718 -1.111 1.00 96.62 89 GLU A O 1
ATOM 761 N N . GLY A 1 90 ? -15.091 3.131 -3.269 1.00 97.12 90 GLY A N 1
ATOM 762 C CA . GLY A 1 90 ? -16.162 2.143 -3.159 1.00 97.12 90 GLY A CA 1
ATOM 763 C C . GLY A 1 90 ? -15.803 0.919 -2.310 1.00 97.12 90 GLY A C 1
ATOM 764 O O . GLY A 1 90 ? -16.709 0.258 -1.803 1.00 97.12 90 GLY A O 1
ATOM 765 N N . ILE A 1 91 ? -14.515 0.604 -2.141 1.00 97.62 91 ILE A N 1
ATOM 766 C CA . ILE A 1 91 ? -14.033 -0.425 -1.206 1.00 97.62 91 ILE A CA 1
ATOM 767 C C . ILE A 1 91 ? -13.702 0.204 0.147 1.00 97.62 91 ILE A C 1
ATOM 769 O O . ILE A 1 91 ? -14.170 -0.287 1.173 1.00 97.62 91 ILE A O 1
ATOM 773 N N . PHE A 1 92 ? -12.964 1.316 0.152 1.00 97.12 92 PHE A N 1
ATOM 774 C CA . PH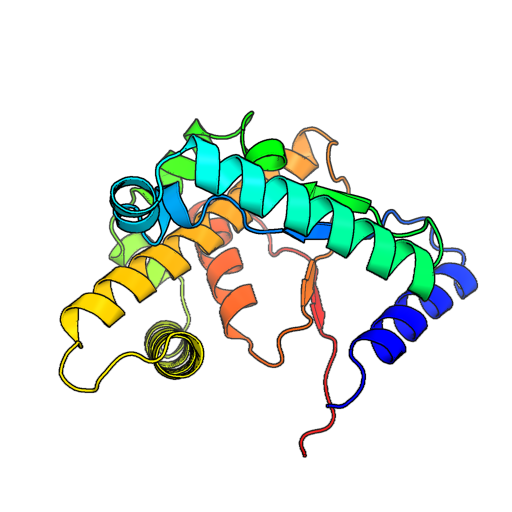E A 1 92 ? -12.529 2.001 1.368 1.00 97.12 92 PHE A CA 1
ATOM 775 C C . PHE A 1 92 ? -13.696 2.450 2.258 1.00 97.12 92 PHE A C 1
ATOM 777 O O . PHE A 1 92 ? -13.582 2.425 3.477 1.00 97.12 92 PHE A O 1
ATOM 784 N N . ASN A 1 93 ? -14.843 2.815 1.681 1.00 96.75 93 ASN A N 1
ATOM 785 C CA . ASN A 1 93 ? -16.010 3.265 2.446 1.00 96.75 93 ASN A CA 1
ATOM 786 C C . ASN A 1 93 ? -16.986 2.134 2.823 1.00 96.75 93 ASN A C 1
ATOM 788 O O . ASN A 1 93 ? -18.070 2.405 3.345 1.00 96.75 93 ASN A O 1
ATOM 792 N N . ARG A 1 94 ? -16.647 0.859 2.580 1.00 96.12 94 ARG A N 1
ATOM 793 C CA . ARG A 1 94 ? -17.513 -0.260 2.983 1.00 96.12 94 ARG A CA 1
ATOM 794 C C . ARG A 1 94 ? -17.580 -0.449 4.500 1.00 96.12 94 ARG A C 1
ATOM 796 O O . ARG A 1 94 ? -16.633 -0.104 5.217 1.00 96.12 94 ARG A O 1
ATOM 803 N N . PRO A 1 95 ? -18.666 -1.057 5.017 1.00 97.56 95 PRO A N 1
ATOM 804 C CA . PRO A 1 95 ? -18.692 -1.556 6.388 1.00 97.56 95 PRO A CA 1
ATOM 805 C C . PRO A 1 95 ? -17.456 -2.416 6.668 1.00 97.56 95 PRO A C 1
ATOM 807 O O . PRO A 1 95 ? -17.074 -3.238 5.838 1.00 97.56 95 PRO A O 1
ATOM 810 N N . PHE A 1 96 ? -16.803 -2.210 7.814 1.00 97.75 96 PHE A N 1
ATOM 811 C CA . PHE A 1 96 ? -15.566 -2.929 8.131 1.00 97.75 96 PHE A CA 1
ATOM 812 C C . PHE A 1 96 ? -15.810 -4.439 8.171 1.00 97.75 96 PHE A C 1
ATOM 814 O O . PHE A 1 96 ? -14.978 -5.197 7.689 1.00 97.75 96 PHE A O 1
ATOM 821 N N . ASP A 1 97 ? -16.982 -4.856 8.652 1.00 97.56 97 ASP A N 1
ATOM 822 C CA . ASP A 1 97 ? -17.394 -6.258 8.748 1.00 97.56 97 ASP A CA 1
ATOM 823 C C . ASP A 1 97 ? -17.437 -6.979 7.387 1.00 97.56 97 ASP A C 1
ATOM 825 O O . ASP A 1 97 ? -17.108 -8.166 7.305 1.00 97.56 97 ASP A O 1
ATOM 829 N N . ASP A 1 98 ? -17.746 -6.269 6.295 1.00 97.31 98 ASP A N 1
ATOM 830 C CA . ASP A 1 98 ? -17.683 -6.834 4.938 1.00 97.31 98 ASP A CA 1
ATOM 831 C C . ASP A 1 98 ? -16.250 -7.250 4.576 1.00 97.31 98 ASP A C 1
ATOM 833 O O . ASP A 1 98 ? -16.037 -8.249 3.892 1.00 97.31 98 ASP A O 1
ATOM 837 N N . ILE A 1 99 ? -15.258 -6.475 5.021 1.00 97.44 99 ILE A N 1
ATOM 838 C CA . ILE A 1 99 ? -13.842 -6.688 4.704 1.00 97.44 99 ILE A CA 1
ATOM 839 C C . ILE A 1 99 ? -13.214 -7.642 5.720 1.00 97.44 99 ILE A C 1
ATOM 841 O O . ILE A 1 99 ? -12.515 -8.582 5.340 1.00 97.44 99 ILE A O 1
ATOM 845 N N . SER A 1 100 ? -13.484 -7.444 7.009 1.00 97.06 100 SER A N 1
ATOM 846 C CA . SER A 1 100 ? -12.903 -8.239 8.088 1.00 97.06 100 SER A CA 1
ATOM 847 C C . SER A 1 100 ? -13.376 -9.693 8.058 1.00 97.06 100 SER A C 1
ATOM 849 O O . SER A 1 100 ? -12.593 -10.589 8.366 1.00 97.06 100 SER A O 1
ATOM 851 N N . SER A 1 101 ? -14.593 -9.962 7.574 1.00 97.00 101 SER A N 1
ATOM 852 C CA . SER A 1 101 ? -15.082 -11.329 7.341 1.00 97.00 101 SER A CA 1
ATOM 853 C C . SER A 1 101 ? -14.292 -12.101 6.274 1.00 97.00 101 SER A C 1
ATOM 855 O O . SER A 1 101 ? -14.304 -13.333 6.274 1.00 97.00 101 SER A O 1
ATOM 857 N N . MET A 1 102 ? -13.562 -11.402 5.397 1.00 97.25 102 MET A N 1
ATOM 858 C CA . MET A 1 102 ? -12.690 -12.005 4.382 1.00 97.25 102 MET A CA 1
ATOM 859 C C . MET A 1 102 ? -11.264 -12.256 4.893 1.00 97.25 102 MET A C 1
ATOM 861 O O . MET A 1 102 ? -10.477 -12.929 4.211 1.00 97.25 102 MET A O 1
ATOM 865 N N . LEU A 1 103 ? -10.920 -11.735 6.076 1.00 96.50 103 LEU A N 1
ATOM 866 C CA . LEU A 1 103 ? -9.610 -11.883 6.701 1.00 96.50 103 LEU A CA 1
ATOM 867 C C . LEU A 1 103 ? -9.514 -13.163 7.548 1.00 96.50 103 LEU A C 1
ATOM 869 O O . LEU A 1 103 ? -10.498 -13.625 8.127 1.00 96.50 103 LEU A O 1
ATOM 873 N N . PRO A 1 104 ? -8.308 -13.742 7.688 1.00 95.25 104 PRO A N 1
ATOM 874 C CA . PRO A 1 104 ? -8.023 -14.651 8.792 1.00 95.25 104 PRO A CA 1
ATOM 875 C C . PRO A 1 104 ? -8.284 -13.973 10.148 1.00 95.25 104 PRO A C 1
ATOM 877 O O . PRO A 1 104 ? -8.017 -12.783 10.314 1.00 95.25 104 PRO A O 1
ATOM 880 N N . LYS A 1 105 ? -8.771 -14.753 11.123 1.00 92.19 105 LYS A N 1
ATOM 881 C CA . LYS A 1 105 ? -9.316 -14.255 12.402 1.00 92.19 105 LYS A CA 1
ATOM 882 C C . LYS A 1 105 ? -8.374 -13.361 13.210 1.00 92.19 105 LYS A C 1
ATOM 884 O O . LYS A 1 105 ? -8.847 -12.526 13.964 1.00 92.19 105 LYS A O 1
ATOM 889 N N . ASP A 1 106 ? -7.071 -13.553 13.070 1.00 94.62 106 ASP A N 1
ATOM 890 C CA . ASP A 1 106 ? -6.044 -12.889 13.869 1.00 94.62 106 ASP A CA 1
ATOM 891 C C . ASP A 1 106 ? -5.364 -11.711 13.161 1.00 94.62 106 ASP A C 1
ATOM 893 O O . ASP A 1 106 ? -4.540 -11.031 13.763 1.00 94.62 106 ASP A O 1
ATOM 897 N N . ILE A 1 107 ? -5.708 -11.431 11.899 1.00 95.50 107 ILE A N 1
ATOM 898 C CA . ILE A 1 107 ? -5.077 -10.336 11.148 1.00 95.50 107 ILE A CA 1
ATOM 899 C C . ILE A 1 107 ? -5.404 -8.970 11.745 1.00 95.50 107 ILE A C 1
ATOM 901 O O . ILE A 1 107 ? -4.537 -8.106 11.766 1.00 95.50 107 ILE A O 1
ATOM 905 N N . VAL A 1 108 ? -6.625 -8.771 12.243 1.00 95.94 108 VAL A N 1
ATOM 906 C CA . VAL A 1 108 ? -7.018 -7.484 12.836 1.00 95.94 108 VAL A CA 1
ATOM 907 C C . VAL A 1 108 ? -6.225 -7.210 14.115 1.00 95.94 108 VAL A C 1
ATOM 909 O O . VAL A 1 108 ? -5.708 -6.112 14.292 1.00 95.94 108 VAL A O 1
ATOM 912 N N . GLU A 1 109 ? -6.093 -8.215 14.982 1.00 94.12 109 GLU A N 1
ATOM 913 C CA . GLU A 1 109 ? -5.337 -8.099 16.234 1.00 94.12 109 GLU A CA 1
ATOM 914 C C . GLU A 1 109 ? -3.840 -7.892 15.971 1.00 94.12 109 GLU A C 1
ATOM 916 O O . GLU A 1 109 ? -3.201 -7.070 16.629 1.00 94.12 109 GLU A O 1
ATOM 921 N N . GLU A 1 110 ? -3.283 -8.601 14.987 1.00 94.25 110 GLU A N 1
ATOM 922 C CA . GLU A 1 110 ? -1.874 -8.467 14.622 1.00 94.25 110 GLU A CA 1
ATOM 923 C C . GLU A 1 110 ? -1.573 -7.110 13.972 1.00 94.25 110 GLU A C 1
ATOM 925 O O . GLU A 1 110 ? -0.583 -6.479 14.334 1.00 94.25 110 GLU A O 1
ATOM 930 N N . GLU A 1 111 ? -2.439 -6.615 13.081 1.00 94.25 111 GLU A N 1
ATOM 931 C CA . GLU A 1 111 ? -2.313 -5.265 12.516 1.00 94.25 111 GLU A CA 1
ATOM 932 C C . GLU A 1 111 ? -2.371 -4.211 13.623 1.00 94.25 111 GLU A C 1
ATOM 934 O O . GLU A 1 111 ? -1.502 -3.348 13.709 1.00 94.25 111 GLU A O 1
ATOM 939 N N . GLN A 1 112 ? -3.337 -4.319 14.538 1.00 94.00 112 GLN A N 1
ATOM 940 C CA . GLN A 1 112 ? -3.437 -3.406 15.672 1.00 94.00 112 GLN A CA 1
ATOM 941 C C . GLN A 1 112 ? -2.154 -3.417 16.518 1.00 94.00 112 GLN A C 1
ATOM 943 O O . GLN A 1 112 ? -1.692 -2.363 16.954 1.00 94.00 112 GLN A O 1
ATOM 948 N N . ARG A 1 113 ? -1.545 -4.588 16.739 1.00 91.44 113 ARG A N 1
ATOM 949 C CA . ARG A 1 113 ? -0.270 -4.714 17.460 1.00 91.44 113 ARG A CA 1
ATOM 950 C C . ARG A 1 113 ? 0.875 -4.025 16.713 1.00 91.44 113 ARG A C 1
ATOM 952 O O . ARG A 1 113 ? 1.631 -3.284 17.340 1.00 91.44 113 ARG A O 1
ATOM 959 N N . ILE A 1 114 ? 0.989 -4.254 15.404 1.00 90.38 114 ILE A N 1
ATOM 960 C CA . ILE A 1 114 ? 2.001 -3.633 14.537 1.00 90.38 114 ILE A CA 1
ATOM 961 C C . ILE A 1 114 ? 1.841 -2.111 14.570 1.00 90.38 114 ILE A C 1
ATOM 963 O O . ILE A 1 114 ? 2.786 -1.400 14.902 1.00 90.38 114 ILE A O 1
ATOM 967 N N . LEU A 1 115 ? 0.637 -1.594 14.331 1.00 91.25 115 LEU A N 1
ATOM 968 C CA . LEU A 1 115 ? 0.375 -0.155 14.341 1.00 91.25 115 LEU A CA 1
ATOM 969 C C . LEU A 1 115 ? 0.624 0.470 15.718 1.00 91.25 115 LEU A C 1
ATOM 971 O O . LEU A 1 115 ? 1.131 1.589 15.793 1.00 91.25 115 LEU A O 1
ATOM 975 N N . ALA A 1 116 ? 0.332 -0.242 16.813 1.00 91.06 116 ALA A N 1
ATOM 976 C CA . ALA A 1 116 ? 0.635 0.241 18.160 1.00 91.06 116 ALA A CA 1
ATOM 977 C C . ALA A 1 116 ? 2.133 0.507 18.337 1.00 91.06 116 ALA A C 1
ATOM 979 O O . ALA A 1 116 ? 2.524 1.554 18.857 1.00 91.06 116 ALA A O 1
ATOM 980 N N . GLU A 1 117 ? 2.952 -0.446 17.893 1.00 89.06 117 GLU A N 1
ATOM 981 C CA . GLU A 1 117 ? 4.409 -0.406 17.982 1.00 89.06 117 GLU A CA 1
ATOM 982 C C . GLU A 1 117 ? 4.999 0.652 17.042 1.00 89.06 117 GLU A C 1
ATOM 984 O O . GLU A 1 117 ? 5.791 1.489 17.474 1.00 89.06 117 GLU A O 1
ATOM 989 N N . HIS A 1 118 ? 4.563 0.669 15.781 1.00 87.31 118 HIS A N 1
ATOM 990 C CA . HIS A 1 118 ? 5.096 1.553 14.745 1.00 87.31 118 HIS A CA 1
ATOM 991 C C . HIS A 1 118 ? 4.686 3.019 14.920 1.00 87.31 118 HIS A C 1
ATOM 993 O O . HIS A 1 118 ? 5.483 3.917 14.648 1.00 87.31 118 HIS A O 1
ATOM 999 N N . CYS A 1 119 ? 3.457 3.281 15.367 1.00 87.25 119 CYS A N 1
ATOM 1000 C CA . CYS A 1 119 ? 2.935 4.641 15.513 1.00 87.25 119 CYS A CA 1
ATOM 1001 C C . CYS A 1 119 ? 2.999 5.164 16.957 1.00 87.25 119 CYS A C 1
ATOM 1003 O O . CYS A 1 119 ? 2.639 6.315 17.202 1.00 87.25 119 CYS A O 1
ATOM 1005 N N . GLY A 1 120 ? 3.448 4.346 17.915 1.00 88.06 120 GLY A N 1
ATOM 1006 C CA . GLY A 1 120 ? 3.613 4.752 19.312 1.00 88.06 120 GLY A CA 1
ATOM 1007 C C . GLY A 1 120 ? 2.295 5.018 20.046 1.00 88.06 120 GLY A C 1
ATOM 1008 O O . GLY A 1 120 ? 2.228 5.929 20.873 1.00 88.06 120 GLY A O 1
ATOM 1009 N N . PHE A 1 121 ? 1.239 4.251 19.752 1.00 86.81 121 PHE A N 1
ATOM 1010 C CA . PHE A 1 121 ? -0.045 4.399 20.447 1.00 86.81 121 PHE A CA 1
ATOM 1011 C C . PHE A 1 121 ? 0.077 4.028 21.931 1.00 86.81 121 PHE A C 1
ATOM 1013 O O . PHE A 1 121 ? 0.668 3.011 22.303 1.00 86.81 121 PHE A O 1
ATOM 1020 N N . GLN A 1 122 ? -0.536 4.839 22.794 1.00 85.75 122 GLN A N 1
ATOM 1021 C CA . GLN A 1 122 ? -0.599 4.570 24.229 1.00 85.75 122 GLN A CA 1
ATOM 1022 C C . GLN A 1 122 ? -1.689 3.539 24.558 1.00 85.75 122 GLN A C 1
ATOM 1024 O O . GLN A 1 122 ? -2.666 3.376 23.825 1.00 85.75 122 GLN A O 1
ATOM 1029 N N . LYS A 1 123 ? -1.536 2.826 25.684 1.00 78.00 123 LYS A N 1
ATOM 1030 C CA . LYS A 1 123 ? -2.453 1.739 26.083 1.00 78.00 123 LYS A CA 1
ATOM 1031 C C . LYS A 1 123 ? -3.902 2.193 26.262 1.00 78.00 123 LYS A C 1
ATOM 1033 O O . LYS A 1 123 ? -4.801 1.380 26.090 1.00 78.00 123 LYS A O 1
ATOM 1038 N N . ASP A 1 124 ? -4.133 3.446 26.616 1.00 88.31 124 ASP A N 1
ATOM 1039 C CA . ASP A 1 124 ? -5.447 4.058 26.807 1.00 88.31 124 ASP A CA 1
ATOM 1040 C C . ASP A 1 124 ? -6.098 4.538 25.495 1.00 88.31 124 ASP A C 1
ATOM 1042 O O . ASP A 1 124 ? -7.288 4.843 25.484 1.00 88.31 124 ASP A O 1
ATOM 1046 N N . TRP A 1 125 ? -5.382 4.529 24.364 1.00 88.69 125 TRP A N 1
ATOM 1047 C CA . TRP A 1 125 ? -5.884 4.987 23.056 1.00 88.69 125 TRP A CA 1
ATOM 1048 C C . TRP A 1 125 ? -6.556 3.869 22.242 1.00 88.69 125 TRP A C 1
ATOM 1050 O O . TRP A 1 125 ? -6.457 3.821 21.015 1.00 88.69 125 TRP A O 1
ATOM 1060 N N . GLN A 1 126 ? -7.242 2.943 22.920 1.00 87.06 126 GLN A N 1
ATOM 1061 C CA . GLN A 1 126 ? -7.795 1.730 22.299 1.00 87.06 126 GLN A CA 1
ATOM 1062 C C . GLN A 1 126 ? -8.820 2.016 21.192 1.00 87.06 126 GLN A C 1
ATOM 1064 O O . GLN A 1 126 ? -8.900 1.275 20.216 1.00 87.06 126 GLN A O 1
ATOM 1069 N N . LEU A 1 127 ? -9.602 3.091 21.312 1.00 90.12 127 LEU A N 1
ATOM 1070 C CA . LEU A 1 127 ? -10.584 3.448 20.284 1.00 90.12 127 LEU A CA 1
ATOM 1071 C C . LEU A 1 127 ? -9.914 4.044 19.043 1.00 90.12 127 LEU A C 1
ATOM 1073 O O . LEU A 1 127 ? -10.297 3.719 17.923 1.00 90.12 127 LEU A O 1
ATOM 1077 N N . GLN A 1 128 ? -8.895 4.878 19.239 1.00 91.19 128 GLN A N 1
ATOM 1078 C CA . GLN A 1 128 ? -8.154 5.530 18.164 1.00 91.19 128 GLN A CA 1
ATOM 1079 C C . GLN A 1 128 ? -7.348 4.513 17.365 1.00 91.19 128 GLN A C 1
ATOM 1081 O O . GLN A 1 128 ? -7.366 4.551 16.139 1.00 91.19 128 GLN A O 1
ATOM 1086 N N . ILE A 1 129 ? -6.677 3.583 18.048 1.00 93.31 129 ILE A N 1
ATOM 1087 C CA . ILE A 1 129 ? -5.926 2.538 17.358 1.00 93.31 129 ILE A CA 1
ATOM 1088 C C . ILE A 1 129 ? -6.859 1.595 16.599 1.00 93.31 129 ILE A C 1
ATOM 1090 O O . ILE A 1 129 ? -6.523 1.189 15.491 1.00 93.31 129 ILE A O 1
ATOM 1094 N N . LYS A 1 130 ? -8.048 1.295 17.139 1.00 93.88 130 LYS A N 1
ATOM 1095 C CA . LYS A 1 130 ? -9.051 0.499 16.431 1.00 93.88 130 LYS A CA 1
ATOM 1096 C C . LYS A 1 130 ? -9.514 1.201 15.151 1.00 93.88 130 LYS A C 1
ATOM 1098 O O . LYS A 1 130 ? -9.438 0.594 14.091 1.00 93.88 130 LYS A O 1
ATOM 1103 N N . ASP A 1 131 ? -9.928 2.468 15.229 1.00 94.44 131 ASP A N 1
ATOM 1104 C CA . ASP A 1 131 ? -10.338 3.245 14.044 1.00 94.44 131 ASP A CA 1
ATOM 1105 C C . ASP A 1 131 ? -9.214 3.316 12.998 1.00 94.44 131 ASP A C 1
ATOM 1107 O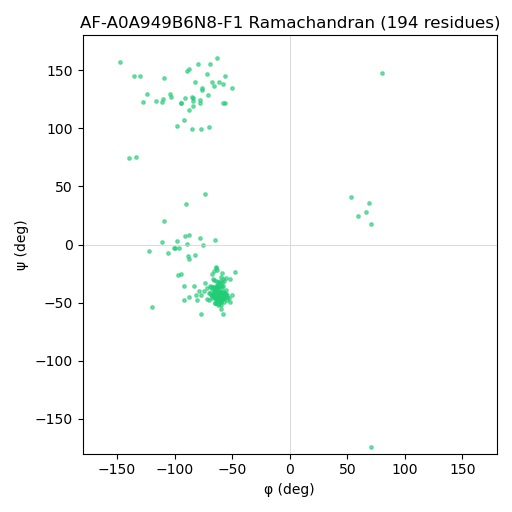 O . ASP A 1 131 ? -9.440 3.065 11.814 1.00 94.44 131 ASP A O 1
ATOM 1111 N N . PHE A 1 132 ? -7.981 3.576 13.439 1.00 94.88 132 PHE A N 1
ATOM 1112 C CA . PHE A 1 132 ? -6.818 3.626 12.557 1.00 94.88 132 PHE A CA 1
ATOM 1113 C C . PHE A 1 132 ? -6.536 2.270 11.892 1.00 94.88 132 PHE A C 1
ATOM 1115 O O . PHE A 1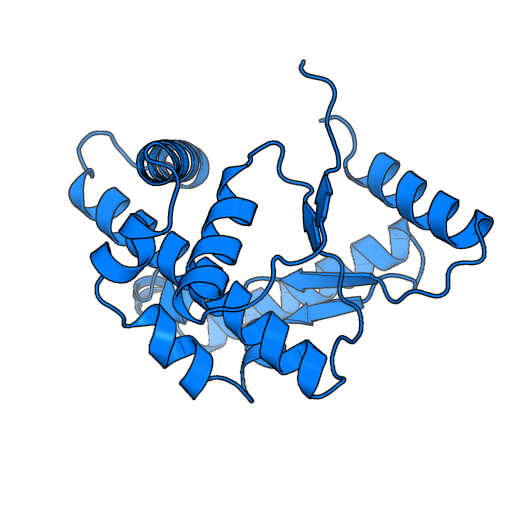 132 ? -6.345 2.210 10.680 1.00 94.88 132 PHE A O 1
ATOM 1122 N N . THR A 1 133 ? -6.605 1.178 12.658 1.00 95.81 133 THR A N 1
ATOM 1123 C CA . THR A 1 133 ? -6.454 -0.200 12.160 1.00 95.81 133 THR A CA 1
ATOM 1124 C C . THR A 1 133 ? -7.504 -0.523 11.104 1.00 95.81 133 THR A C 1
ATOM 1126 O O . THR A 1 133 ? -7.180 -1.045 10.038 1.00 95.81 133 THR A O 1
ATOM 1129 N N . GLU A 1 134 ? -8.769 -0.179 11.358 1.00 96.94 134 GLU A N 1
ATOM 1130 C CA . GLU A 1 134 ? -9.835 -0.383 10.382 1.00 96.94 134 GLU A CA 1
ATOM 1131 C C . GLU A 1 134 ? -9.550 0.385 9.086 1.00 96.94 134 GLU A C 1
ATOM 1133 O O . GLU A 1 134 ? -9.667 -0.189 8.005 1.00 96.94 134 GLU A O 1
ATOM 1138 N N . ARG A 1 135 ? -9.138 1.658 9.166 1.00 96.62 135 ARG A N 1
ATOM 1139 C CA . ARG A 1 135 ? -8.782 2.462 7.984 1.00 96.62 135 ARG A CA 1
ATOM 1140 C C . ARG A 1 135 ? -7.635 1.844 7.194 1.00 96.62 135 ARG A C 1
ATOM 1142 O O . ARG A 1 135 ? -7.753 1.747 5.977 1.00 96.62 135 ARG A O 1
ATOM 1149 N N . VAL A 1 136 ? -6.570 1.402 7.864 1.00 96.00 136 VAL A N 1
ATOM 1150 C CA . VAL A 1 136 ? -5.410 0.759 7.222 1.00 96.00 136 VAL A CA 1
ATOM 1151 C C . VAL A 1 136 ? -5.837 -0.502 6.473 1.00 96.00 136 VAL A C 1
ATOM 1153 O O . VAL A 1 136 ? -5.579 -0.634 5.278 1.00 96.00 136 VAL A O 1
ATOM 1156 N N . ILE A 1 137 ? -6.591 -1.386 7.128 1.00 97.25 137 ILE A N 1
ATOM 1157 C CA . ILE A 1 137 ? -7.098 -2.617 6.509 1.00 97.25 137 ILE A CA 1
ATOM 1158 C C . ILE A 1 137 ? -7.970 -2.306 5.287 1.00 97.25 137 ILE A C 1
ATOM 1160 O O . ILE A 1 137 ? -7.830 -2.948 4.243 1.00 97.25 137 ILE A O 1
ATOM 1164 N N . ARG A 1 138 ? -8.877 -1.327 5.398 1.00 97.75 138 ARG A N 1
ATOM 1165 C CA . ARG A 1 138 ? -9.727 -0.904 4.278 1.00 97.75 138 ARG A CA 1
ATOM 1166 C C . ARG A 1 138 ? -8.912 -0.307 3.129 1.00 97.75 138 ARG A C 1
ATOM 1168 O O . ARG A 1 138 ? -9.256 -0.550 1.975 1.00 97.75 138 ARG A O 1
ATOM 1175 N N . SER A 1 139 ? -7.848 0.433 3.444 1.00 97.12 139 SER A N 1
ATOM 1176 C CA . SER A 1 139 ? -6.898 1.004 2.484 1.00 97.12 139 SER A CA 1
ATOM 1177 C C . SER A 1 139 ? -6.277 -0.101 1.639 1.00 97.12 139 SER A C 1
ATOM 1179 O O . SER A 1 139 ? -6.539 -0.176 0.443 1.00 97.12 139 SER A O 1
ATOM 1181 N N . TYR A 1 140 ? -5.596 -1.057 2.270 1.00 96.25 140 TYR A N 1
ATOM 1182 C CA . TYR A 1 140 ? -4.952 -2.165 1.564 1.00 96.25 140 TYR A CA 1
ATOM 1183 C C . TYR A 1 140 ? -5.938 -3.077 0.824 1.00 96.25 140 TYR A C 1
ATOM 1185 O O . TYR A 1 140 ? -5.647 -3.547 -0.277 1.00 96.25 140 TYR A O 1
ATOM 1193 N N . ALA A 1 141 ? -7.141 -3.292 1.365 1.00 97.62 141 ALA A N 1
ATOM 1194 C CA . ALA A 1 141 ? -8.197 -3.993 0.637 1.00 97.62 141 ALA A CA 1
ATOM 1195 C C . ALA A 1 141 ? -8.593 -3.251 -0.654 1.00 97.62 141 ALA A C 1
ATOM 1197 O O . ALA A 1 141 ? -8.785 -3.883 -1.695 1.00 97.62 141 ALA A O 1
ATOM 1198 N N . ALA A 1 142 ? -8.691 -1.920 -0.614 1.00 97.62 142 ALA A N 1
ATOM 1199 C CA . ALA A 1 142 ? -8.958 -1.105 -1.794 1.00 97.62 142 ALA A CA 1
ATOM 1200 C C . ALA A 1 142 ? -7.797 -1.161 -2.802 1.00 97.62 142 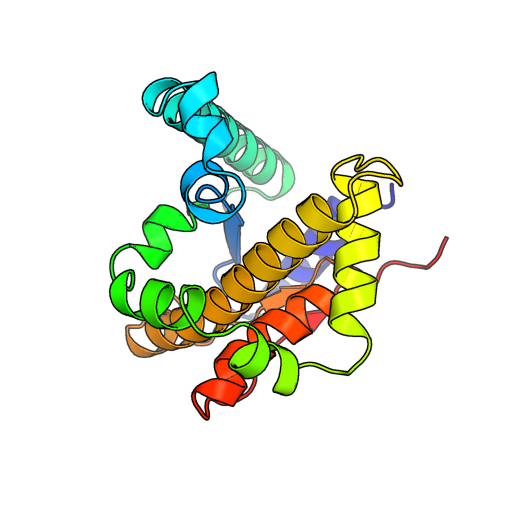ALA A C 1
ATOM 1202 O O . ALA A 1 142 ? -8.051 -1.328 -3.997 1.00 97.62 142 ALA A O 1
ATOM 1203 N N . GLU A 1 143 ? -6.542 -1.132 -2.338 1.00 96.31 143 GLU A N 1
ATOM 1204 C CA . GLU A 1 143 ? -5.361 -1.318 -3.195 1.00 96.31 143 GLU A CA 1
ATOM 1205 C C . GLU A 1 143 ? -5.425 -2.638 -3.967 1.00 96.31 143 GLU A C 1
ATOM 1207 O O . GLU A 1 143 ? -5.245 -2.653 -5.182 1.00 96.31 143 GLU A O 1
ATOM 1212 N N . GLY A 1 144 ? -5.780 -3.741 -3.299 1.00 96.06 144 GLY A N 1
ATOM 1213 C CA . GLY A 1 144 ? -5.893 -5.058 -3.932 1.00 96.06 144 GLY A CA 1
ATOM 1214 C C . GLY A 1 144 ? -6.861 -5.114 -5.114 1.00 96.06 144 GLY A C 1
ATOM 1215 O O . GLY A 1 144 ? -6.636 -5.878 -6.059 1.00 96.06 144 GLY A O 1
ATOM 1216 N N . VAL A 1 145 ? -7.914 -4.295 -5.079 1.00 97.88 145 VAL A N 1
ATOM 1217 C CA . VAL A 1 145 ? -8.899 -4.159 -6.160 1.00 97.88 145 VAL A CA 1
ATOM 1218 C C . VAL A 1 145 ? -8.416 -3.187 -7.240 1.00 97.88 145 VAL A C 1
ATOM 1220 O O . VAL A 1 145 ? -8.648 -3.429 -8.422 1.00 97.88 145 VAL A O 1
ATOM 1223 N N . VAL A 1 146 ? -7.712 -2.114 -6.872 1.00 97.75 146 VAL A N 1
ATOM 1224 C CA . VAL A 1 146 ? -7.103 -1.192 -7.846 1.00 97.75 146 VAL A CA 1
ATOM 1225 C C . VAL A 1 146 ? -5.977 -1.868 -8.628 1.00 97.75 146 VAL A C 1
ATOM 1227 O O . VAL A 1 146 ? -5.891 -1.669 -9.835 1.00 97.75 146 VAL A O 1
ATOM 1230 N N . PHE A 1 147 ? -5.181 -2.737 -8.003 1.00 97.06 147 PHE A N 1
ATOM 1231 C CA . PHE A 1 147 ? -4.178 -3.546 -8.699 1.00 97.06 147 PHE A CA 1
ATOM 1232 C C . PHE A 1 147 ? -4.785 -4.380 -9.831 1.00 97.06 147 PHE A C 1
ATOM 1234 O O . PHE A 1 147 ? -4.201 -4.473 -10.904 1.00 97.06 147 PHE A O 1
ATOM 1241 N N . ASP A 1 148 ? -5.976 -4.948 -9.644 1.00 96.94 148 ASP A N 1
ATOM 1242 C CA . ASP A 1 148 ? -6.678 -5.649 -10.725 1.00 96.94 148 ASP A CA 1
ATOM 1243 C C . ASP A 1 148 ? -7.083 -4.714 -11.880 1.00 96.94 148 ASP A C 1
ATOM 1245 O O . ASP A 1 148 ? -7.002 -5.091 -13.047 1.00 96.94 148 ASP A O 1
ATOM 1249 N N . ALA A 1 149 ? -7.490 -3.478 -11.582 1.00 97.25 149 ALA A N 1
ATOM 1250 C CA . ALA A 1 149 ? -7.795 -2.489 -12.616 1.00 97.25 149 ALA A CA 1
ATOM 1251 C C . ALA A 1 149 ? -6.536 -2.057 -13.390 1.00 97.25 149 ALA A C 1
ATOM 1253 O O . ALA A 1 149 ? -6.550 -2.047 -14.617 1.00 97.25 149 ALA A O 1
ATOM 1254 N N . LEU A 1 150 ? -5.429 -1.802 -12.685 1.00 96.94 150 LEU A N 1
ATOM 1255 C CA . LEU A 1 150 ? -4.131 -1.470 -13.282 1.00 96.94 150 LEU A CA 1
ATOM 1256 C C . LEU A 1 150 ? -3.618 -2.561 -14.228 1.00 96.94 150 LEU A C 1
ATOM 1258 O O . LEU A 1 150 ? -2.989 -2.255 -15.242 1.00 96.94 150 LEU A O 1
ATOM 1262 N N . GLU A 1 151 ? -3.876 -3.825 -13.901 1.00 95.38 151 GLU A N 1
ATOM 1263 C CA . GLU A 1 151 ? -3.524 -4.966 -14.742 1.00 95.38 151 GLU A CA 1
ATOM 1264 C C . GLU A 1 151 ? -4.412 -5.052 -15.991 1.00 95.38 151 GLU A C 1
ATOM 1266 O O . GLU A 1 151 ? -3.892 -5.187 -17.099 1.00 95.38 151 GLU A O 1
ATOM 1271 N N . ARG A 1 152 ? -5.737 -4.909 -15.838 1.00 95.50 152 ARG A N 1
ATOM 1272 C CA . ARG A 1 152 ? -6.695 -4.925 -16.961 1.00 95.50 152 ARG A CA 1
ATOM 1273 C C . ARG A 1 152 ? -6.456 -3.797 -17.962 1.00 95.50 152 ARG A C 1
ATOM 1275 O O . ARG A 1 152 ? -6.565 -4.026 -19.166 1.00 95.50 152 ARG A O 1
ATOM 1282 N N . ASP A 1 153 ? -6.073 -2.626 -17.466 1.00 97.19 153 ASP A N 1
ATOM 1283 C CA . ASP A 1 153 ? -5.797 -1.439 -18.277 1.00 97.19 153 ASP A CA 1
ATOM 1284 C C . ASP A 1 153 ? -4.339 -1.382 -18.769 1.00 97.19 153 ASP A C 1
ATOM 1286 O O . ASP A 1 153 ? -3.917 -0.386 -19.356 1.00 97.19 153 ASP A O 1
ATOM 1290 N N . TRP A 1 154 ? -3.561 -2.455 -18.567 1.00 95.12 154 TRP A N 1
ATOM 1291 C CA . TRP A 1 154 ? -2.170 -2.584 -19.022 1.00 95.12 154 TRP A CA 1
ATOM 1292 C C . TRP A 1 154 ? -1.210 -1.514 -18.475 1.00 95.12 154 TRP A C 1
ATOM 1294 O O . TRP A 1 154 ? -0.148 -1.272 -19.051 1.00 95.12 154 TRP A O 1
ATOM 1304 N N . VAL A 1 155 ? -1.533 -0.909 -17.329 1.00 94.88 155 VAL A N 1
ATOM 1305 C CA . VAL A 1 155 ? -0.652 0.042 -16.632 1.00 94.88 155 VAL A CA 1
ATOM 1306 C C . VAL A 1 155 ? 0.467 -0.701 -15.897 1.00 94.88 155 VAL A C 1
ATOM 1308 O O . VAL A 1 155 ? 1.631 -0.303 -15.968 1.00 94.88 155 VAL A O 1
ATOM 1311 N N . ILE A 1 156 ? 0.123 -1.802 -15.218 1.00 93.69 156 ILE A N 1
ATOM 1312 C CA . ILE A 1 156 ? 1.074 -2.728 -14.580 1.00 93.69 156 ILE A CA 1
ATOM 1313 C C . ILE A 1 156 ? 0.668 -4.174 -14.933 1.00 93.69 156 ILE A C 1
ATOM 1315 O O . ILE A 1 156 ? 0.067 -4.874 -14.118 1.00 93.69 156 ILE A O 1
ATOM 1319 N N . PRO A 1 157 ? 0.937 -4.634 -16.168 1.00 91.81 157 PRO A N 1
ATOM 1320 C CA . PRO A 1 157 ? 0.533 -5.967 -16.607 1.00 91.81 157 PRO A CA 1
ATOM 1321 C C . PRO A 1 157 ? 1.373 -7.065 -15.938 1.00 91.81 157 PRO A C 1
ATOM 1323 O O . PRO A 1 157 ? 2.574 -6.888 -15.732 1.00 91.81 157 PRO A O 1
ATOM 1326 N N . ASN A 1 158 ? 0.765 -8.229 -15.673 1.00 90.94 158 ASN A N 1
ATOM 1327 C CA . ASN A 1 158 ? 1.422 -9.404 -15.072 1.00 90.94 158 ASN A CA 1
ATOM 1328 C C . ASN A 1 158 ? 2.150 -9.084 -13.755 1.00 90.94 158 ASN A C 1
ATOM 1330 O O . ASN A 1 158 ? 3.277 -9.522 -13.510 1.00 90.94 158 ASN A O 1
ATOM 1334 N N . GLN A 1 159 ? 1.512 -8.265 -12.928 1.00 92.94 159 GLN A N 1
ATOM 1335 C CA . GLN A 1 159 ? 2.055 -7.792 -11.663 1.00 92.94 159 GLN A CA 1
ATOM 1336 C C . GLN A 1 159 ? 2.342 -8.936 -10.681 1.00 92.94 159 GLN A C 1
ATOM 1338 O O . GLN A 1 159 ? 1.564 -9.876 -10.507 1.00 92.94 159 GLN A O 1
ATOM 1343 N N . ILE A 1 160 ? 3.471 -8.810 -9.988 1.00 91.06 160 ILE A N 1
ATOM 1344 C CA . ILE A 1 160 ? 3.867 -9.679 -8.884 1.00 91.06 160 ILE A CA 1
ATOM 1345 C C . ILE A 1 160 ? 4.195 -8.770 -7.710 1.00 91.06 160 ILE A C 1
ATOM 1347 O O . ILE A 1 160 ? 5.056 -7.896 -7.816 1.00 91.06 160 ILE A O 1
ATOM 1351 N N . LEU A 1 161 ? 3.518 -8.978 -6.586 1.00 89.88 161 LEU A N 1
ATOM 1352 C CA . LEU A 1 161 ? 3.779 -8.219 -5.374 1.00 89.88 161 LEU A CA 1
ATOM 1353 C C . LEU A 1 161 ? 5.041 -8.757 -4.699 1.00 89.88 161 LEU A C 1
ATOM 1355 O O . LEU A 1 161 ? 5.102 -9.934 -4.333 1.00 89.88 161 LEU A O 1
ATOM 1359 N N . LEU A 1 162 ? 6.040 -7.900 -4.508 1.00 86.38 162 LEU A N 1
ATOM 1360 C CA . LEU A 1 162 ? 7.169 -8.219 -3.645 1.00 86.38 162 LEU A CA 1
ATOM 1361 C C . LEU A 1 162 ? 6.820 -7.809 -2.213 1.00 86.38 162 LEU A C 1
ATOM 1363 O O . LEU A 1 162 ? 6.614 -6.631 -1.940 1.00 86.38 162 LEU A O 1
ATOM 1367 N N . CYS A 1 163 ? 6.731 -8.783 -1.315 1.00 82.81 163 CYS A N 1
ATOM 1368 C CA . CYS A 1 163 ? 6.473 -8.555 0.099 1.00 82.81 163 CYS A CA 1
ATOM 1369 C C . CYS A 1 163 ? 7.807 -8.585 0.849 1.00 82.81 163 CYS A C 1
ATOM 1371 O O . CYS A 1 163 ? 8.364 -9.660 1.085 1.00 82.81 163 CYS A O 1
ATOM 1373 N N . ASP A 1 164 ? 8.306 -7.398 1.186 1.00 71.50 164 ASP A N 1
ATOM 1374 C CA . ASP A 1 164 ? 9.466 -7.156 2.052 1.00 71.50 164 ASP A CA 1
ATOM 1375 C C . ASP A 1 164 ? 9.066 -7.045 3.536 1.00 71.50 164 ASP A C 1
ATOM 1377 O O . ASP A 1 164 ? 9.900 -6.903 4.423 1.00 71.50 164 ASP A O 1
ATOM 1381 N N . GLU A 1 165 ? 7.781 -7.178 3.850 1.00 64.44 165 GLU A N 1
ATOM 1382 C CA . GLU A 1 165 ? 7.334 -7.324 5.224 1.00 64.44 165 GLU A CA 1
ATOM 1383 C C . GLU A 1 165 ? 7.410 -8.794 5.645 1.00 64.44 165 GLU A C 1
ATOM 1385 O O . GLU A 1 165 ? 6.822 -9.683 5.028 1.00 64.44 165 GLU A O 1
ATOM 1390 N N . SER A 1 166 ? 8.082 -9.063 6.768 1.00 56.31 166 SER A N 1
ATOM 1391 C CA . SER A 1 166 ? 8.127 -10.399 7.394 1.00 56.31 166 SER A CA 1
ATOM 1392 C C . SER A 1 166 ? 6.761 -10.882 7.907 1.00 56.31 166 SER A C 1
ATOM 1394 O O . SER A 1 166 ? 6.677 -11.915 8.577 1.00 56.31 166 SER A O 1
ATOM 1396 N N . THR A 1 167 ? 5.694 -10.119 7.672 1.00 71.94 167 THR A N 1
ATOM 1397 C CA . THR A 1 167 ? 4.363 -10.376 8.199 1.00 71.94 167 THR A CA 1
ATOM 1398 C C . THR A 1 167 ? 3.439 -10.819 7.069 1.00 71.94 167 THR A C 1
ATOM 1400 O O . THR A 1 167 ? 3.488 -10.348 5.936 1.00 71.94 167 THR A O 1
ATOM 1403 N N . ARG A 1 168 ? 2.541 -11.751 7.379 1.00 85.25 168 ARG A N 1
ATOM 1404 C CA . ARG A 1 168 ? 1.465 -12.152 6.456 1.00 85.25 168 ARG A CA 1
ATOM 1405 C C . ARG A 1 168 ? 0.302 -11.155 6.425 1.00 85.25 168 ARG A C 1
ATOM 1407 O O . ARG A 1 168 ? -0.732 -11.466 5.838 1.00 85.25 168 ARG A O 1
ATOM 1414 N N . VAL A 1 169 ? 0.437 -10.028 7.118 1.00 89.56 169 VAL A N 1
ATOM 1415 C CA . VAL A 1 169 ? -0.656 -9.117 7.451 1.00 89.56 169 VAL A CA 1
ATOM 1416 C C . VAL A 1 169 ? -1.043 -8.283 6.240 1.00 89.56 169 VAL A C 1
ATOM 1418 O O . VAL A 1 169 ? -2.147 -8.464 5.723 1.00 89.56 169 VAL A O 1
ATOM 1421 N N . PHE A 1 170 ? -0.102 -7.509 5.703 1.00 88.81 170 PHE A N 1
ATOM 1422 C CA . PHE A 1 170 ? -0.289 -6.725 4.483 1.00 88.81 170 PHE A CA 1
ATOM 1423 C C . PHE A 1 170 ? -0.825 -7.566 3.302 1.00 88.81 170 PHE A C 1
ATOM 1425 O O . PHE A 1 170 ? -1.876 -7.236 2.739 1.00 88.81 170 PHE A O 1
ATOM 1432 N N . PRO A 1 171 ? -0.238 -8.740 2.973 1.00 91.75 171 PRO A N 1
ATOM 1433 C CA . PRO A 1 171 ? -0.780 -9.605 1.927 1.00 91.75 171 PRO A CA 1
ATOM 1434 C C . PRO A 1 171 ? -2.214 -10.072 2.185 1.00 91.75 171 PRO A C 1
ATOM 1436 O O . PRO A 1 171 ? -2.981 -10.223 1.238 1.00 91.75 171 PRO A O 1
ATOM 1439 N N . ALA A 1 172 ? -2.588 -10.340 3.439 1.00 94.62 172 ALA A N 1
ATOM 1440 C CA . ALA A 1 172 ? -3.941 -10.777 3.766 1.00 94.62 172 ALA A CA 1
ATOM 1441 C C . ALA A 1 172 ? -4.971 -9.655 3.574 1.00 94.62 172 ALA A C 1
ATOM 1443 O O . ALA A 1 172 ? -6.082 -9.936 3.126 1.00 94.62 172 ALA A O 1
ATOM 1444 N N . GLN A 1 173 ? -4.600 -8.408 3.869 1.00 96.06 173 GLN A N 1
ATOM 1445 C CA . GLN A 1 173 ? -5.460 -7.234 3.708 1.00 96.06 173 GLN A CA 1
ATOM 1446 C C . GLN A 1 173 ? -5.745 -6.938 2.233 1.00 96.06 173 GLN A C 1
ATOM 1448 O O . GLN A 1 173 ? -6.910 -6.813 1.856 1.00 96.06 173 GLN A O 1
ATOM 1453 N N . ILE A 1 174 ? -4.715 -6.963 1.379 1.00 95.69 174 ILE A N 1
ATOM 1454 C CA . ILE A 1 174 ? -4.870 -6.888 -0.085 1.00 95.69 174 ILE A CA 1
ATOM 1455 C C . ILE A 1 174 ? -5.827 -7.974 -0.590 1.00 95.69 174 ILE A C 1
ATOM 1457 O O . ILE A 1 174 ? -6.761 -7.712 -1.351 1.00 95.69 174 ILE A O 1
ATOM 1461 N N . GLU A 1 175 ? -5.624 -9.213 -0.142 1.00 96.19 175 GLU A N 1
ATOM 1462 C CA . GLU A 1 175 ? -6.436 -10.351 -0.572 1.00 96.19 175 GLU A CA 1
ATOM 1463 C C . GLU A 1 175 ? -7.889 -10.288 -0.082 1.00 96.19 175 GLU A C 1
ATOM 1465 O O . GLU A 1 175 ? -8.766 -10.859 -0.731 1.00 96.19 175 GLU A O 1
ATOM 1470 N N . ALA A 1 176 ? -8.179 -9.593 1.020 1.00 97.38 176 ALA A N 1
ATOM 1471 C CA . ALA A 1 176 ? -9.547 -9.410 1.498 1.00 97.38 176 ALA A CA 1
ATOM 1472 C C . ALA A 1 176 ? -10.399 -8.632 0.487 1.00 97.38 176 ALA A C 1
ATOM 1474 O O . ALA A 1 176 ? -11.495 -9.076 0.137 1.00 97.38 176 ALA A O 1
ATOM 1475 N N . GLY A 1 177 ? -9.876 -7.523 -0.046 1.00 97.31 177 GLY A N 1
ATOM 1476 C CA . GLY A 1 177 ? -10.568 -6.742 -1.074 1.00 97.31 177 GLY A CA 1
ATOM 1477 C C . GLY A 1 177 ? -10.755 -7.517 -2.377 1.00 97.31 177 GLY A C 1
ATOM 1478 O O . GLY A 1 177 ? -11.829 -7.477 -2.981 1.00 97.31 177 GLY A O 1
ATOM 1479 N N . ARG A 1 178 ? -9.749 -8.306 -2.773 1.00 97.50 178 ARG A N 1
ATOM 1480 C CA . ARG A 1 178 ? -9.829 -9.179 -3.955 1.00 97.50 178 ARG A CA 1
ATOM 1481 C C . ARG A 1 178 ? -10.923 -10.237 -3.809 1.00 97.50 178 ARG A C 1
ATOM 1483 O O . ARG A 1 178 ? -11.778 -10.349 -4.686 1.00 97.50 178 ARG A O 1
ATOM 1490 N N . ARG A 1 179 ? -10.980 -10.940 -2.671 1.00 97.56 179 ARG A N 1
ATOM 1491 C CA . ARG A 1 179 ? -12.039 -11.927 -2.367 1.00 97.56 179 ARG A CA 1
ATOM 1492 C C . ARG A 1 179 ? -13.426 -11.309 -2.371 1.00 97.56 179 ARG A C 1
ATOM 1494 O O . ARG A 1 179 ? -14.341 -11.888 -2.947 1.00 97.56 179 ARG A O 1
ATOM 1501 N N . LEU A 1 180 ? -13.568 -10.121 -1.786 1.00 96.44 180 LEU A N 1
ATOM 1502 C CA . LEU A 1 180 ? -14.832 -9.388 -1.765 1.00 96.44 180 LEU A CA 1
ATOM 1503 C C . LEU A 1 180 ? -15.369 -9.107 -3.180 1.00 96.44 180 LEU A C 1
ATOM 1505 O O . LEU A 1 180 ? -16.580 -9.040 -3.384 1.00 96.44 180 LEU A O 1
ATOM 1509 N N . LYS A 1 181 ? -14.478 -8.960 -4.164 1.00 97.00 181 LYS A N 1
ATOM 1510 C CA . LYS A 1 181 ? -14.818 -8.727 -5.574 1.00 97.00 181 LYS A CA 1
ATOM 1511 C C . LYS A 1 181 ? -14.798 -9.993 -6.436 1.00 97.00 181 LYS A C 1
ATOM 1513 O O . LYS A 1 181 ? -15.041 -9.889 -7.633 1.00 97.00 181 LYS A O 1
ATOM 1518 N N . GLY A 1 182 ? -14.547 -11.164 -5.847 1.00 97.00 182 GLY A N 1
ATOM 1519 C CA . GLY A 1 182 ? -14.434 -12.426 -6.582 1.00 97.00 182 GLY A CA 1
ATOM 1520 C C . GLY A 1 182 ? -13.226 -12.479 -7.521 1.00 97.00 182 GLY A C 1
ATOM 1521 O O . GLY A 1 182 ? -13.292 -13.147 -8.546 1.00 97.00 182 GLY A O 1
ATOM 1522 N N . LEU A 1 183 ? -12.155 -11.750 -7.197 1.00 96.69 183 LEU A N 1
ATOM 1523 C CA . LEU A 1 183 ? -10.925 -11.694 -7.986 1.00 96.69 183 LEU A CA 1
ATOM 1524 C C . LEU A 1 183 ? -9.943 -12.788 -7.550 1.00 96.69 183 LEU A C 1
ATOM 1526 O O . LEU A 1 183 ? -9.875 -13.146 -6.369 1.00 96.69 183 LEU A O 1
ATOM 1530 N N . ASP A 1 184 ? -9.142 -13.271 -8.500 1.00 94.94 184 ASP A N 1
ATOM 1531 C CA . ASP A 1 184 ? -8.077 -14.240 -8.240 1.00 94.94 184 ASP A CA 1
ATOM 1532 C C . ASP A 1 184 ? -7.002 -13.672 -7.313 1.00 94.94 184 ASP A C 1
ATOM 1534 O O . ASP A 1 184 ? -6.857 -12.460 -7.168 1.00 94.94 184 ASP A O 1
ATOM 1538 N N . ARG A 1 185 ? -6.205 -14.536 -6.681 1.00 93.25 185 ARG A N 1
ATOM 1539 C CA . ARG A 1 185 ? -5.125 -14.083 -5.791 1.00 93.25 185 ARG A CA 1
ATOM 1540 C C . ARG A 1 185 ? -4.020 -13.384 -6.575 1.00 93.25 185 ARG A C 1
ATOM 1542 O O . ARG A 1 185 ? -3.605 -13.874 -7.621 1.00 93.25 185 ARG A O 1
ATOM 1549 N N . LEU A 1 186 ? -3.482 -12.301 -6.021 1.00 91.75 186 LEU A N 1
ATOM 1550 C CA . LEU A 1 186 ? -2.322 -11.625 -6.598 1.00 91.75 186 LEU A CA 1
ATOM 1551 C C . LEU A 1 186 ? -1.069 -12.497 -6.395 1.00 91.75 186 LEU A C 1
ATOM 1553 O O . LEU A 1 186 ? -0.831 -12.909 -5.248 1.00 91.75 186 LEU A O 1
ATOM 1557 N N . PRO A 1 187 ? -0.264 -12.787 -7.436 1.00 91.56 187 PRO A N 1
ATOM 1558 C CA . PRO A 1 187 ? 1.017 -13.469 -7.277 1.00 91.56 187 PRO A CA 1
ATOM 1559 C C . PRO A 1 187 ? 1.940 -12.686 -6.340 1.00 91.56 187 PRO A C 1
ATOM 1561 O O . PRO A 1 187 ? 2.010 -11.459 -6.419 1.00 91.56 187 PRO A O 1
ATOM 1564 N N . LYS A 1 188 ? 2.643 -13.384 -5.441 1.00 89.38 188 LYS A N 1
ATOM 1565 C CA . LYS A 1 188 ? 3.527 -12.751 -4.450 1.00 89.38 188 LYS A CA 1
ATOM 1566 C C . LYS A 1 188 ? 4.858 -13.469 -4.346 1.00 89.38 188 LYS A C 1
ATOM 1568 O O . LYS A 1 188 ? 4.904 -14.698 -4.399 1.00 89.38 188 LYS A O 1
ATOM 1573 N N . ILE A 1 189 ? 5.910 -12.698 -4.113 1.00 85.69 189 ILE A N 1
ATOM 1574 C CA . ILE A 1 189 ? 7.226 -13.187 -3.712 1.00 85.69 189 ILE A CA 1
ATOM 1575 C C . ILE A 1 189 ? 7.498 -12.629 -2.320 1.00 85.69 189 ILE A C 1
ATOM 1577 O O . ILE A 1 189 ? 7.448 -11.421 -2.113 1.00 85.69 189 ILE A O 1
ATOM 1581 N N . PHE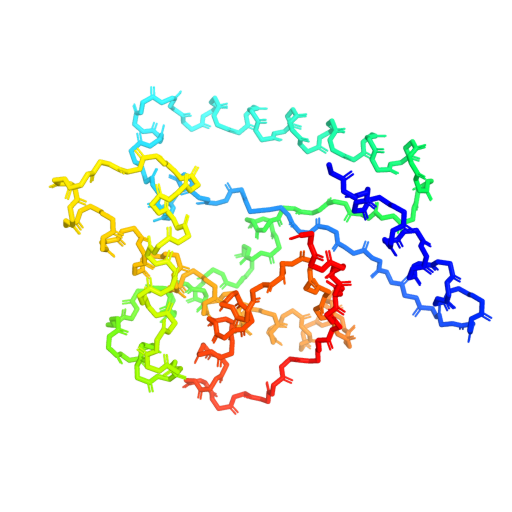 A 1 190 ? 7.765 -13.514 -1.364 1.00 82.00 190 PHE A N 1
ATOM 1582 C CA . PHE A 1 190 ? 8.107 -13.129 0.000 1.00 82.00 190 PHE A CA 1
ATOM 1583 C C . PHE A 1 190 ? 9.621 -13.080 0.146 1.00 82.00 190 PHE A C 1
ATOM 1585 O O . PHE A 1 190 ? 10.295 -14.092 -0.066 1.00 82.00 190 PHE A O 1
ATOM 1592 N N . VAL A 1 191 ? 10.146 -11.923 0.536 1.00 75.00 191 VAL A N 1
ATOM 1593 C CA . VAL A 1 191 ? 11.548 -11.782 0.925 1.00 75.00 191 VAL A CA 1
ATOM 1594 C C . VAL A 1 191 ? 11.636 -12.161 2.400 1.00 75.00 191 VAL A C 1
ATOM 1596 O O . VAL A 1 191 ? 11.225 -11.415 3.283 1.00 75.00 191 VAL A O 1
ATOM 1599 N N . LEU A 1 192 ? 12.066 -13.396 2.668 1.00 67.44 192 LEU A N 1
ATOM 1600 C CA . LEU A 1 192 ? 12.144 -13.927 4.027 1.00 67.44 192 LEU A CA 1
ATOM 1601 C C . LEU A 1 192 ? 13.456 -13.507 4.686 1.00 67.44 192 LEU A C 1
ATOM 1603 O O . LEU A 1 192 ? 14.532 -13.910 4.248 1.00 67.44 192 LEU A O 1
ATOM 1607 N N . TYR A 1 193 ? 13.352 -12.774 5.790 1.00 61.56 193 TYR A N 1
ATOM 1608 C CA . TYR A 1 193 ? 14.504 -12.402 6.604 1.00 61.56 193 TYR A CA 1
ATOM 1609 C C . TYR A 1 193 ? 14.882 -13.549 7.545 1.00 61.56 193 TYR A C 1
ATOM 1611 O O . TYR A 1 193 ? 13.998 -14.170 8.152 1.00 61.56 193 TYR A O 1
ATOM 1619 N N . PRO A 1 194 ? 16.183 -13.818 7.750 1.00 55.34 194 PRO A N 1
ATOM 1620 C CA . PRO A 1 194 ? 16.618 -14.675 8.842 1.00 55.34 194 PRO A CA 1
ATOM 1621 C C . PRO A 1 194 ? 16.092 -14.102 10.165 1.00 55.34 194 PRO A C 1
ATOM 1623 O O . PRO A 1 194 ? 16.388 -12.952 10.504 1.00 55.34 194 PRO A O 1
ATOM 1626 N N . ARG A 1 195 ? 15.308 -14.889 10.918 1.00 47.34 195 ARG A N 1
ATOM 1627 C CA . ARG A 1 195 ? 14.917 -14.515 12.286 1.00 47.34 195 ARG A CA 1
ATOM 1628 C C . ARG A 1 195 ? 16.195 -14.308 13.106 1.00 47.34 195 ARG A C 1
ATOM 1630 O O . ARG A 1 195 ? 17.015 -15.222 13.176 1.00 47.34 195 ARG A O 1
ATOM 1637 N N . ARG A 1 196 ? 16.363 -13.108 13.665 1.00 46.53 196 ARG A N 1
ATOM 1638 C CA . ARG A 1 196 ? 17.415 -12.801 14.642 1.00 46.53 196 ARG A CA 1
ATOM 1639 C C . ARG A 1 196 ? 16.987 -13.239 16.032 1.00 46.53 196 ARG A C 1
ATOM 1641 O O . ARG A 1 196 ? 15.783 -13.084 16.333 1.00 46.53 196 ARG A O 1
#

pLDDT: mean 89.35, std 11.16, range [36.88, 97.88]

Nearest PDB structures (foldseek):
  5ocd-assembly6_F  TM=6.228E-01  e=1.988E-02  Fluoribacter dumoffii NY 23
  5ocd-assembly9_I  TM=6.069E-01  e=3.384E-02  Fluoribacter dumoffii NY 23
  4d9k-assembly1_B  TM=2.807E-01  e=5.099E-01  Escherichia coli K-12
  6hul-assembly1_B  TM=2.516E-01  e=5.099E-01  Saccharolobus solfataricus

Sequence (196 aa):
MVDTEDETKTFLKMARECGISFRYLKILADDNPHRLYPRTLEIQGEKRIEEIFLEFFIWYQDKLDSLFGKGIEVVSWRELSAPYRELYEGIFNRPFDDISSMLPKDIVEEEQRILAEHCGFQKDWQLQIKDFTERVIRSYAAEGVVFDALERDWVIPNQILLCDESTRVFPAQIEAGRRLKGLDRLPKIFVLYPRR

Mean predicted aligned error: 5.04 Å

Secondary structure (DSSP, 8-state):
---HHHHHHHHHHHHHHTT----EEEEE---HHHHT-THHHHHH-HHHHHHHHHHHHHHHHHHHHHHH-TTEEEEEHHHHHGGGHHHHHHHHTS-HHHHHTTS-TTHHHHHHHHHHHHHT--TT-HHHHHHHHHHHHHHHHHHHHHHHHHHHTTSSTT--EEE-SSSSHHHHHHHHHHHHTTPPPPPEEE-PPPP-

Radius of gyration: 17.49 Å; Cα contacts (8 Å, |Δi|>4): 204; chains: 1; bounding box: 41×38×46 Å

=== Feature glossary ===
Annotated list of the representations used here:

Nearest PDB structures. The Foldseek neighbor list gives the closest experimentally determined structures in the PDB, ranked by structural alignment. TM-score near 1 means near-identical fold; near 0.3 means only rough topology match. This is how one finds what a novel AlphaFold prediction most resembles in the solved-structure universe.

Foldseek 3Di. Foldseek's 3Di representation compresses backbone geometry into a per-residue letter drawn from a learned twenty-state alphabet. It captures the tertiary interaction pattern around each residue — which residues are packed against it in space, regardless of where they are in sequence.

Radius of gyration, Cα contacts, bounding box. Radius of gyration (Rg) is the root-mean-square distance of Cα atoms from their centroid — a single number for overall size and compactness. A globular domain of N residues has Rg ≈ 2.2·N^0.38 Å; an extended or disordered chain has a much larger Rg. The Cα contact count is the number of residue pairs whose Cα atoms are within 8 Å and are more than four positions apart in sequence — a standard proxy for tertiary packing density. The bounding box is the smallest axis-aligned box enclosing all Cα atoms.

InterPro / GO / CATH / organism. The annotation block draws on four external resources. InterPro: which protein families and domains the sequence belongs to. GO: standardized terms for what the protein does, what process it participates in, and where in the cell it acts. CATH: which structural fold it has in the CATH hierarchy. Organism: the species of origin.

mmCIF coordinates. The mmCIF block holds the 3D Cartesian coordinates of each backbone atom (N, Cα, C, O) in ångströms. mmCIF is the PDB's canonical archive format — a tagged-loop text representation of the atomic model.

pLDDT. pLDDT is the predicted lDDT-Cα score: AlphaFold's confidence that the local environment of each residue (all inter-atomic distances within 15 Å) is correctly placed. It is a per-residue number between 0 and 100, with higher meaning more reliable.

Backbone torsions (φ/ψ). φ (phi) and ψ (psi) are the two rotatable backbone dihedrals per residue: φ is the C(i-1)–N–Cα–C torsion, ψ is the N–Cα–C–N(i+1) torsion, both in degrees on (−180°, 180°]. α-helical residues cluster near (−60°, −45°); β-strand residues near (−120°, +130°). A Ramachandran plot is simply a scatter of (φ, ψ) for every residue.

B-factor. For experimental (PDB) structures, the B-factor (temperature factor) quantifies the positional spread of each atom in the crystal — a combination of thermal vibration and static disorder — in units of Å². High B-factors mark flexible loops or poorly resolved regions; low B-factors mark the rigid, well-ordered core.

Secondary structure (3-state, P-SEA). SS3 is a coarse helix/strand/coil call (letters a/b/c) made by the P-SEA algorithm from inter-Cα distances and dihedrals. It is less detailed than DSSP but needs only Cα positions.

Predicted aligned error. Predicted aligned error is AlphaFold's pairwise confidence. Unlike pLDDT (per-residue), PAE is per-residue-pair and captures whether two parts of the structure are correctly placed relative to each other. Units are ångströms of expected positional error.

Solvent-accessible surface area. Solvent-accessible surface area (SASA) is the area in Å² traced out by the centre of a 1.4 Å probe sphere (a water molecule) rolled over the protein's van der Waals surface (Shrake–Rupley / Lee–Richards construction). Buried residues have near-zero SASA; fully exposed residues can exceed 200 Å². The total SASA scales roughly with the number of surface residues.

Secondary structure (8-state, DSSP). The SS8 string is DSSP's per-residue secondary-structure call. α-helix (H) means an i→i+4 H-bond ladder; β-strand (E) means the residue participates in a β-sheet; 3₁₀ (G) and π (I) are tighter and wider helices; T/S are turns/bends; '-' is loop.

Rendered structure images. Structure images are PyMOL renders from six orthogonal camera directions. Cartoon representation draws helices as coils and strands as arrows; sticks shows the backbone as bonds; surface shows the solvent-excluded envelope. Rainbow coloring maps sequence position to hue (blue→red, N→C); chain coloring assigns a distinct color per polypeptide.

Sequence. The amino-acid sequence is the protein's primary structure: the linear order of residues from the N-terminus to the C-terminus, written in one-letter code. Everything else here — the 3D coordinates, the secondary structure, the domain annotations — is ultimately a consequence of this string.

Contact-map, Ramachandran, and PAE plots. Three diagnostic plots accompany the record. The Cα contact map visualizes the tertiary structure as a 2D adjacency matrix (8 Å cutoff, sequence-local contacts suppressed). The Ramachandran plot shows the distribution of backbone (φ, ψ) torsions, with points in the α and β basins reflecting secondary structure content. The PAE plot shows AlphaFold's inter-residue confidence as a color matrix.